Protein AF-A0A257ASU5-F1 (afdb_monomer_lite)

Sequence (254 aa):
MSKIILLKIFEDIRPRFRSRTSRGSYLQEFEVVKRSNPEPITLEKLAEYVESLNQRFPEREFYLTEKVIDGKRFIILTQKSKPEGAIKKLEREIERVKKRREKLLERLNRLETEIERIKAKRKEIAKKLERYARLPRIIRFLLKPFENRLRLKDADLEGDHLRLIYRYNNLSRKAGQLGDKIRELEMELIETKRKGVKGVIPLYFDLEAQEVYIPKSVWQRKRKNATYVIHRTLGALGMATTKYVKTVGRVMRI

Structure (mmCIF, N/CA/C/O backbone):
data_AF-A0A257ASU5-F1
#
_entry.id   AF-A0A257ASU5-F1
#
loop_
_atom_site.group_PDB
_atom_site.id
_atom_site.type_symbol
_atom_site.label_atom_id
_atom_site.label_alt_id
_atom_site.label_comp_id
_atom_site.label_asym_id
_atom_site.label_entity_id
_atom_site.label_seq_id
_atom_site.pdbx_PDB_ins_code
_atom_site.Cartn_x
_atom_site.Cartn_y
_atom_site.Cartn_z
_atom_site.occupancy
_atom_site.B_iso_or_equiv
_atom_site.auth_seq_id
_atom_site.auth_comp_id
_atom_site.auth_asym_id
_atom_site.auth_atom_id
_atom_site.pdbx_PDB_model_num
ATOM 1 N N . MET A 1 1 ? -15.196 23.397 24.114 1.00 56.50 1 MET A N 1
ATOM 2 C CA . MET A 1 1 ? -15.027 22.073 23.466 1.00 56.50 1 MET A CA 1
ATOM 3 C C . MET A 1 1 ? -16.399 21.435 23.322 1.00 56.50 1 MET A C 1
ATOM 5 O O . MET A 1 1 ? -17.164 21.492 24.273 1.0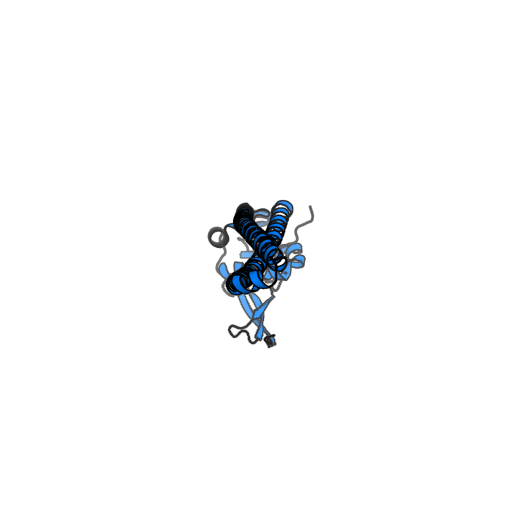0 56.50 1 MET A O 1
ATOM 9 N N . SER A 1 2 ? -16.745 20.877 22.159 1.00 73.38 2 SER A N 1
ATOM 10 C CA . SER A 1 2 ? -18.033 20.191 21.980 1.00 73.38 2 SER A CA 1
ATOM 11 C C . SER A 1 2 ? -18.138 18.993 22.929 1.00 73.38 2 SER A C 1
ATOM 13 O O . SER A 1 2 ? -17.199 18.195 22.988 1.00 73.38 2 SER A O 1
ATOM 15 N N . LYS A 1 3 ? -19.270 18.846 23.626 1.00 88.56 3 LYS A N 1
ATOM 16 C CA . LYS A 1 3 ? -19.552 17.695 24.495 1.00 88.56 3 LYS A CA 1
ATOM 17 C C . LYS A 1 3 ? -19.364 16.387 23.714 1.00 88.56 3 LYS A C 1
ATOM 19 O O . LYS A 1 3 ? -19.942 16.214 22.638 1.00 88.56 3 LYS A O 1
ATOM 24 N N . ILE A 1 4 ? -18.520 15.485 24.220 1.00 92.44 4 ILE A N 1
ATOM 25 C CA . ILE A 1 4 ? -18.304 14.169 23.604 1.00 92.44 4 ILE A CA 1
ATOM 26 C C . ILE A 1 4 ? -19.490 13.289 23.988 1.00 92.44 4 ILE A C 1
ATOM 28 O O . ILE A 1 4 ? -19.649 12.947 25.151 1.00 92.44 4 ILE A O 1
ATOM 32 N N . ILE A 1 5 ? -20.312 12.920 23.008 1.00 96.62 5 ILE A N 1
ATOM 33 C CA . ILE A 1 5 ? -21.410 11.969 23.209 1.00 96.62 5 ILE A CA 1
ATOM 34 C C . ILE A 1 5 ? -20.872 10.568 22.924 1.00 96.62 5 ILE A C 1
ATOM 36 O O . ILE A 1 5 ? -20.429 10.296 21.801 1.00 96.62 5 ILE A O 1
ATOM 40 N N . LEU A 1 6 ? -20.904 9.699 23.929 1.00 97.69 6 LEU A N 1
ATOM 41 C CA . LEU A 1 6 ? -20.530 8.294 23.821 1.00 97.69 6 LEU A CA 1
ATOM 42 C C . LEU A 1 6 ? -21.769 7.444 23.514 1.00 97.69 6 LEU A C 1
ATOM 44 O O . LEU A 1 6 ? -22.837 7.696 24.057 1.00 97.69 6 LEU A O 1
ATOM 48 N N . LEU A 1 7 ? -21.617 6.473 22.616 1.00 98.25 7 LEU A N 1
ATOM 49 C CA . LEU A 1 7 ? -22.620 5.454 22.314 1.00 98.25 7 LEU A CA 1
ATOM 50 C C . LEU A 1 7 ? -22.134 4.123 22.869 1.00 98.25 7 LEU A C 1
ATOM 52 O O . LEU A 1 7 ? -21.022 3.693 22.540 1.00 98.25 7 LEU A O 1
ATOM 56 N N . LYS A 1 8 ? -22.966 3.475 23.672 1.00 98.19 8 LYS A N 1
ATOM 57 C CA . LYS A 1 8 ? -22.717 2.155 24.228 1.00 98.19 8 LYS A CA 1
ATOM 58 C C . LYS A 1 8 ? -22.840 1.094 23.144 1.00 98.19 8 LYS A C 1
ATOM 60 O O . LYS A 1 8 ? -23.833 1.001 22.418 1.00 98.19 8 LYS A O 1
ATOM 65 N N . ILE A 1 9 ? -21.797 0.292 22.999 1.00 97.69 9 ILE A N 1
ATOM 66 C CA . ILE A 1 9 ? -21.755 -0.777 22.007 1.00 97.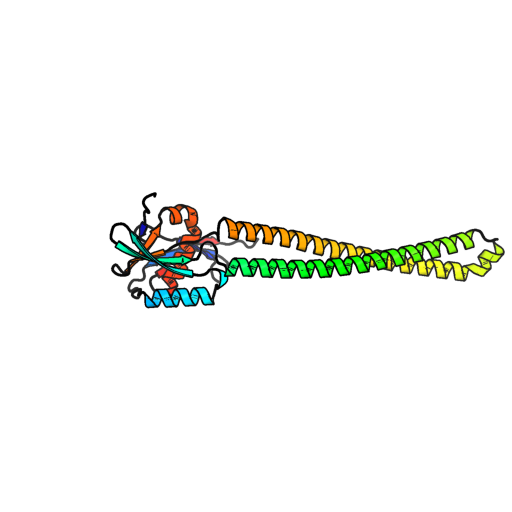69 9 ILE A CA 1
ATOM 67 C C . ILE A 1 9 ? -22.713 -1.891 22.454 1.00 97.69 9 ILE A C 1
ATOM 69 O O . ILE A 1 9 ? -22.751 -2.236 23.629 1.00 97.69 9 ILE A O 1
ATOM 73 N N . PHE A 1 10 ? -23.475 -2.445 21.503 1.00 96.62 10 PHE A N 1
ATOM 74 C CA . PHE A 1 10 ? -24.546 -3.447 21.665 1.00 96.62 10 PHE A CA 1
ATOM 75 C C . PHE A 1 10 ? -25.907 -2.913 22.120 1.00 96.62 10 PHE A C 1
ATOM 77 O O . PHE A 1 10 ? -26.918 -3.491 21.723 1.00 96.62 10 PHE A O 1
ATOM 84 N N . GLU A 1 11 ? -25.949 -1.811 22.870 1.00 97.06 11 GLU A N 1
ATOM 85 C CA . GLU A 1 11 ? -27.208 -1.175 23.290 1.00 97.06 11 GLU A CA 1
ATOM 86 C C . GLU A 1 11 ? -27.617 -0.064 22.321 1.00 97.06 11 GLU A C 1
ATOM 88 O O . GLU A 1 11 ? -28.601 -0.206 21.594 1.00 97.06 11 GLU A O 1
ATOM 93 N N . ASP A 1 12 ? -26.807 0.991 22.220 1.00 97.94 12 ASP A N 1
ATOM 94 C CA . ASP A 1 12 ? -27.109 2.141 21.362 1.00 97.94 12 ASP A CA 1
ATOM 95 C C . ASP A 1 12 ? -26.826 1.854 19.885 1.00 97.94 12 ASP A C 1
ATOM 97 O O . ASP A 1 12 ? -27.396 2.476 18.982 1.00 97.94 12 ASP A O 1
ATOM 101 N N . ILE A 1 13 ? -25.894 0.934 19.613 1.00 97.25 13 ILE A N 1
ATOM 102 C CA . ILE A 1 13 ? -25.489 0.582 18.253 1.00 97.25 13 ILE A CA 1
ATOM 103 C C . ILE A 1 13 ? -25.405 -0.925 18.040 1.00 97.25 13 ILE A C 1
ATOM 105 O O . ILE A 1 13 ? -24.922 -1.677 18.883 1.00 97.25 13 ILE A O 1
ATOM 109 N N . ARG A 1 14 ? -25.799 -1.343 16.832 1.00 96.81 14 ARG A N 1
ATOM 110 C CA . ARG A 1 14 ? -25.707 -2.723 16.335 1.00 96.81 14 ARG A CA 1
ATOM 111 C C . ARG A 1 14 ? -24.711 -2.788 15.177 1.00 96.81 14 ARG A C 1
ATOM 113 O O . ARG A 1 14 ? -25.068 -2.444 14.040 1.00 96.81 14 ARG A O 1
ATOM 120 N N . PRO A 1 15 ? -23.436 -3.132 15.435 1.00 97.31 15 PRO A N 1
ATOM 121 C CA . PRO A 1 15 ? -22.421 -3.172 14.395 1.00 97.31 15 PRO A CA 1
ATOM 122 C C . PRO A 1 15 ? -22.696 -4.326 13.432 1.00 97.31 15 PRO A C 1
ATOM 124 O O . PRO A 1 15 ? -22.755 -5.483 13.838 1.00 97.31 15 PRO A O 1
ATOM 127 N N . ARG A 1 16 ? -22.852 -4.015 12.142 1.00 97.69 16 ARG A N 1
ATOM 128 C CA . ARG A 1 16 ? -23.094 -5.004 11.085 1.00 97.69 16 ARG A CA 1
ATOM 129 C C . ARG A 1 16 ? -22.069 -4.876 9.980 1.00 97.69 16 ARG A C 1
ATOM 131 O O . ARG A 1 16 ? -21.770 -3.768 9.533 1.00 97.69 16 ARG A O 1
ATOM 138 N N . PHE A 1 17 ? -21.553 -6.005 9.518 1.00 96.19 17 PHE A N 1
ATOM 139 C CA . PHE A 1 17 ? -20.619 -6.053 8.403 1.00 96.19 17 PHE A CA 1
ATOM 140 C C . PHE A 1 17 ? -21.002 -7.151 7.420 1.00 96.19 17 PHE A C 1
ATOM 142 O O . PHE A 1 17 ? -21.700 -8.107 7.750 1.00 96.19 17 PHE A O 1
ATOM 149 N N . ARG A 1 18 ? -20.535 -6.998 6.181 1.00 95.31 18 ARG A N 1
ATOM 150 C CA . ARG A 1 18 ? -20.722 -7.992 5.129 1.00 95.31 18 ARG A CA 1
ATOM 151 C C . ARG A 1 18 ? -19.405 -8.700 4.873 1.00 95.31 18 ARG A C 1
ATOM 153 O O . ARG A 1 18 ? -18.374 -8.038 4.755 1.00 95.31 18 ARG A O 1
ATOM 160 N N . SER A 1 19 ? -19.449 -10.019 4.767 1.00 93.56 19 SER A N 1
ATOM 161 C CA . SER A 1 19 ? -18.297 -10.843 4.413 1.00 93.56 19 SER A CA 1
ATOM 162 C C . SER A 1 19 ? -18.683 -11.855 3.345 1.00 93.56 19 SER A C 1
ATOM 164 O O . SER A 1 19 ? -19.843 -12.255 3.237 1.00 93.56 19 SER A O 1
ATOM 166 N N . ARG A 1 20 ? -17.707 -12.262 2.533 1.00 92.94 20 ARG A N 1
ATOM 167 C CA . ARG A 1 20 ? -17.891 -13.381 1.610 1.00 92.94 20 ARG A CA 1
ATOM 168 C C . ARG A 1 20 ? -17.794 -14.692 2.389 1.00 92.94 20 ARG A C 1
ATOM 170 O O . ARG A 1 20 ? -17.018 -14.797 3.335 1.00 92.94 20 ARG A O 1
ATOM 177 N N . THR A 1 21 ? -18.555 -15.694 1.961 1.00 89.62 21 THR A N 1
ATOM 178 C CA . THR A 1 21 ? -18.388 -17.081 2.428 1.00 89.62 21 THR A CA 1
ATOM 179 C C . THR A 1 21 ? -16.978 -17.595 2.136 1.00 89.62 21 THR A C 1
ATOM 181 O O . THR A 1 21 ? -16.343 -17.105 1.202 1.00 89.62 21 THR A O 1
ATOM 184 N N . SER A 1 22 ? -16.534 -18.650 2.825 1.00 85.88 22 SER A N 1
ATOM 185 C CA . SER A 1 22 ? -15.247 -19.322 2.561 1.00 85.88 22 SER A CA 1
ATOM 186 C C . SER A 1 22 ? -15.056 -19.713 1.088 1.00 85.88 22 SER A C 1
ATOM 188 O O . SER A 1 22 ? -13.989 -19.499 0.524 1.00 85.88 22 SER A O 1
ATOM 190 N N . ARG A 1 23 ? -16.116 -20.191 0.419 1.00 87.75 23 ARG A N 1
ATOM 191 C CA . ARG A 1 23 ? -16.119 -20.518 -1.024 1.00 87.75 23 ARG A CA 1
ATOM 192 C C . ARG A 1 23 ? -16.275 -19.303 -1.951 1.00 87.75 23 ARG A C 1
ATOM 194 O O . ARG A 1 23 ? -16.400 -19.453 -3.163 1.00 87.75 23 ARG A O 1
ATOM 201 N N . GLY A 1 24 ? -16.359 -18.092 -1.401 1.00 87.69 24 GLY A N 1
ATOM 202 C CA . GLY A 1 24 ? -16.512 -16.837 -2.143 1.00 87.69 24 GLY A CA 1
ATOM 203 C C . GLY A 1 24 ? -17.826 -16.667 -2.917 1.00 87.69 24 GLY A C 1
ATOM 204 O O . GLY A 1 24 ? -17.989 -15.654 -3.587 1.00 87.69 24 GLY A O 1
ATOM 205 N N . SER A 1 25 ? -18.750 -17.628 -2.838 1.00 90.19 25 SER A N 1
ATOM 206 C CA . SER A 1 25 ? -19.947 -17.684 -3.686 1.00 90.19 25 SER A CA 1
ATOM 207 C C . SER A 1 25 ? -21.068 -16.757 -3.222 1.00 90.19 25 SER A C 1
ATOM 209 O O . SER A 1 25 ? -21.841 -16.288 -4.050 1.00 90.19 25 SER A O 1
ATOM 211 N N . TYR A 1 26 ? -21.155 -16.465 -1.922 1.00 93.31 26 TYR A N 1
ATOM 212 C CA . TYR A 1 26 ? -22.212 -15.627 -1.359 1.00 93.31 26 TYR A CA 1
ATOM 213 C C . TYR A 1 26 ? -21.645 -14.482 -0.535 1.00 93.31 26 TYR A C 1
ATOM 215 O O . TYR A 1 26 ? -20.620 -14.622 0.139 1.00 93.31 26 TYR A O 1
ATOM 223 N N . LEU A 1 27 ? -22.351 -13.356 -0.569 1.00 95.31 27 LEU A N 1
ATOM 224 C CA . LEU A 1 27 ? -22.169 -12.254 0.357 1.00 95.31 27 LEU A CA 1
ATOM 225 C C . LEU A 1 27 ? -23.158 -12.430 1.510 1.00 95.31 27 LEU A C 1
ATOM 227 O O . LEU A 1 27 ? -24.366 -12.483 1.289 1.00 95.31 27 LEU A O 1
ATOM 231 N N . GLN A 1 28 ? -22.648 -12.520 2.732 1.00 96.19 28 GLN A N 1
ATOM 232 C CA . GLN A 1 28 ? -23.438 -12.696 3.947 1.00 96.19 28 GLN A CA 1
ATOM 233 C C . GLN A 1 28 ? -23.295 -11.473 4.848 1.00 96.19 28 GLN A C 1
ATOM 235 O O . GLN A 1 28 ? -22.251 -10.818 4.868 1.00 96.19 28 GLN A O 1
ATOM 240 N N . GLU A 1 29 ? -24.359 -11.156 5.576 1.00 97.44 29 GLU A N 1
ATOM 241 C CA . GLU A 1 29 ? -24.396 -10.093 6.572 1.00 97.44 29 GLU A CA 1
ATOM 242 C C . GLU A 1 29 ? -24.323 -10.695 7.976 1.00 97.44 29 GLU A C 1
ATOM 244 O O . GLU A 1 29 ? -25.054 -11.631 8.307 1.00 97.44 29 GLU A O 1
ATOM 249 N N . PHE A 1 30 ? -23.431 -10.136 8.790 1.00 97.56 30 PHE A N 1
ATOM 250 C CA . PHE A 1 30 ? -23.175 -10.540 10.165 1.00 97.56 30 PHE A CA 1
ATOM 251 C C . PHE A 1 30 ? -23.375 -9.350 11.097 1.00 97.56 30 PHE A C 1
ATOM 253 O O . PHE A 1 30 ? -23.033 -8.215 10.756 1.00 97.56 30 PHE A O 1
ATOM 260 N N . GLU A 1 31 ? -23.891 -9.624 12.288 1.00 98.12 31 GLU A N 1
ATOM 261 C CA . GLU A 1 31 ? -24.012 -8.673 13.386 1.00 98.12 31 GLU A CA 1
ATOM 262 C C . GLU A 1 31 ? -23.023 -9.040 14.490 1.00 98.12 31 GLU A C 1
ATOM 264 O O . GLU A 1 31 ? -22.900 -10.206 14.861 1.00 98.12 31 GLU A O 1
ATOM 269 N N . VAL A 1 32 ? -22.296 -8.050 15.000 1.00 98.00 32 VAL A N 1
ATOM 270 C CA . VAL A 1 32 ? -21.421 -8.224 16.161 1.00 98.00 32 VAL A CA 1
ATOM 271 C C . VAL A 1 32 ? -22.295 -8.124 17.404 1.00 98.00 32 VAL A C 1
ATOM 273 O O . VAL A 1 32 ? -22.914 -7.086 17.636 1.00 98.00 32 VAL A O 1
ATOM 276 N N . VAL A 1 33 ? -22.343 -9.193 18.190 1.00 98.06 33 VAL A N 1
ATOM 277 C CA . VAL A 1 33 ? -23.183 -9.308 19.386 1.00 98.06 33 VAL A CA 1
ATOM 278 C C . VAL A 1 33 ? -22.325 -9.606 20.615 1.00 98.06 33 VAL A C 1
ATOM 280 O O . VAL A 1 33 ? -21.263 -10.227 20.500 1.00 98.06 33 VAL A O 1
ATOM 283 N N . LYS A 1 34 ? -22.781 -9.165 21.792 1.00 97.44 34 LYS A N 1
ATOM 284 C CA . LYS A 1 34 ? -22.150 -9.494 23.077 1.00 97.44 34 LYS A CA 1
ATOM 285 C C . LYS A 1 34 ? -22.250 -11.005 23.318 1.00 97.44 34 LYS A C 1
ATOM 287 O O . LYS A 1 34 ? -23.275 -11.612 23.002 1.00 97.44 34 LYS A O 1
ATOM 292 N N . ARG A 1 35 ? -21.189 -11.626 23.840 1.00 96.94 35 ARG A N 1
ATOM 293 C CA . ARG A 1 35 ? -21.254 -13.024 24.300 1.00 96.94 35 ARG A CA 1
ATOM 294 C C . ARG A 1 35 ? -22.165 -13.128 25.525 1.00 96.94 35 ARG A C 1
ATOM 296 O O . ARG A 1 35 ? -22.287 -12.167 26.276 1.00 96.94 35 ARG A O 1
ATOM 303 N N . SER A 1 36 ? -22.787 -14.290 25.721 1.00 95.50 36 SER A N 1
ATOM 304 C CA . SER A 1 36 ? -23.641 -14.561 26.887 1.00 95.50 36 SER A CA 1
ATOM 305 C C . SER A 1 36 ? -22.855 -14.535 28.199 1.00 95.50 36 SER A C 1
ATOM 307 O O . SER A 1 36 ? -23.328 -13.970 29.174 1.00 95.50 36 SER A O 1
ATOM 309 N N . ASN A 1 37 ? -21.642 -15.091 28.193 1.00 95.25 37 ASN A N 1
ATOM 310 C CA . ASN A 1 37 ? -20.702 -15.053 29.311 1.00 95.25 37 ASN A CA 1
ATOM 311 C C . ASN A 1 37 ? -19.366 -14.457 28.828 1.00 95.25 37 ASN A C 1
ATOM 313 O O . ASN A 1 37 ? -18.472 -15.210 28.430 1.00 95.25 37 ASN A O 1
ATOM 317 N N . PRO A 1 38 ? -19.264 -13.121 28.696 1.00 94.25 38 PRO A N 1
ATOM 318 C CA . PRO A 1 38 ? -18.039 -12.481 28.244 1.00 94.25 38 PRO A CA 1
ATOM 319 C C . PRO A 1 38 ? -16.973 -12.575 29.335 1.00 94.25 38 PRO A C 1
ATOM 321 O O . PRO A 1 38 ? -17.268 -12.432 30.519 1.00 94.25 38 PRO A O 1
ATOM 324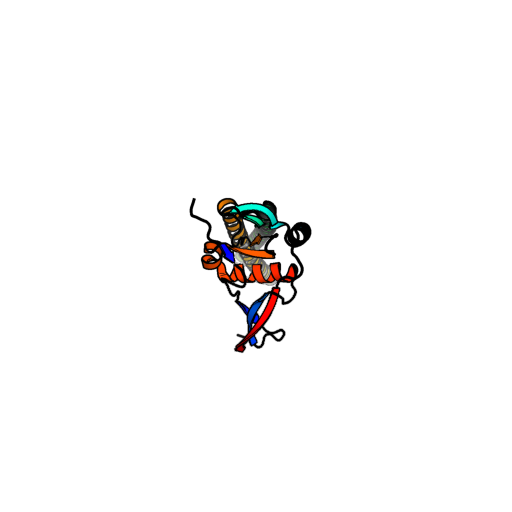 N N . GLU A 1 39 ? -15.722 -12.771 28.932 1.00 90.69 39 GLU A N 1
ATOM 325 C CA . GLU A 1 39 ? -14.618 -12.660 29.880 1.00 90.69 39 GLU A CA 1
ATOM 326 C C . GLU A 1 39 ? -14.518 -11.220 30.410 1.00 90.69 39 GLU A C 1
ATOM 328 O O . GLU A 1 39 ? -14.658 -10.280 29.616 1.00 90.69 39 GLU A O 1
ATOM 333 N N . PRO A 1 40 ? -14.231 -11.024 31.710 1.00 94.56 40 PRO A N 1
ATOM 334 C CA . PRO A 1 40 ? -13.967 -9.698 32.240 1.00 94.56 40 PRO A CA 1
ATOM 335 C C . PRO A 1 40 ? -12.778 -9.055 31.524 1.00 94.56 40 PRO A C 1
ATOM 337 O O . PRO A 1 40 ? -11.728 -9.681 31.324 1.00 94.56 40 PRO A O 1
ATOM 340 N N . ILE A 1 41 ? -12.951 -7.795 31.142 1.00 95.50 41 ILE A N 1
ATOM 341 C CA . ILE A 1 41 ? -11.881 -6.938 30.657 1.00 95.50 41 ILE A CA 1
ATOM 342 C C . ILE A 1 41 ? -11.180 -6.351 31.868 1.00 95.50 41 ILE A C 1
ATOM 344 O O . ILE A 1 41 ? -11.785 -5.629 32.663 1.00 95.50 41 ILE A O 1
ATOM 348 N N . THR A 1 42 ? -9.887 -6.617 31.955 1.00 97.56 42 THR A N 1
ATOM 349 C CA . THR A 1 42 ? -9.004 -5.986 32.929 1.00 97.56 42 THR A CA 1
ATOM 350 C C . THR A 1 42 ? -8.031 -5.049 32.221 1.00 97.56 42 THR A C 1
ATOM 352 O O . THR A 1 42 ? -7.890 -5.075 30.991 1.00 97.56 42 THR A O 1
ATOM 355 N N . LEU A 1 43 ? -7.361 -4.197 32.995 1.00 97.62 43 LEU A N 1
ATOM 356 C CA . LEU A 1 43 ? -6.347 -3.298 32.454 1.00 97.62 43 LEU A CA 1
ATOM 357 C C . LEU A 1 43 ? -5.169 -4.087 31.859 1.00 97.62 43 LEU A C 1
ATOM 359 O O . LEU A 1 43 ? -4.657 -3.711 30.807 1.00 97.62 43 LEU A O 1
ATOM 363 N N . GLU A 1 44 ? -4.802 -5.207 32.482 1.00 97.56 44 GLU A N 1
ATOM 364 C CA . GLU A 1 44 ? -3.728 -6.102 32.043 1.00 97.56 44 GLU A CA 1
ATOM 365 C C . GLU A 1 44 ? -4.052 -6.693 30.671 1.00 97.56 44 GLU A C 1
ATOM 367 O O . GLU A 1 44 ? -3.257 -6.557 29.744 1.00 97.56 44 GLU A O 1
ATOM 372 N N . LYS A 1 45 ? -5.268 -7.227 30.481 1.00 97.38 45 LYS A N 1
ATOM 373 C CA . LYS A 1 45 ? -5.708 -7.739 29.171 1.00 97.38 45 LYS A CA 1
ATOM 374 C C . LYS A 1 45 ? -5.672 -6.669 28.083 1.00 97.38 45 LYS A C 1
ATOM 376 O O . LYS A 1 45 ? -5.314 -6.951 26.939 1.00 97.38 45 LYS A O 1
ATOM 381 N N . LEU A 1 46 ? -6.063 -5.435 28.411 1.00 97.88 46 LEU A N 1
ATOM 382 C CA . LEU A 1 46 ? -5.976 -4.326 27.461 1.00 97.88 46 LEU A CA 1
ATOM 383 C C . LEU A 1 46 ? -4.518 -3.993 27.117 1.00 97.88 46 LEU A C 1
ATOM 385 O O . LEU A 1 46 ? -4.227 -3.724 25.949 1.00 97.88 46 LEU A O 1
ATOM 389 N N . ALA A 1 47 ? -3.616 -4.019 28.099 1.00 97.94 47 ALA A N 1
ATOM 390 C CA . ALA A 1 47 ? -2.194 -3.763 27.898 1.00 97.94 47 ALA A CA 1
ATOM 391 C C . ALA A 1 47 ? -1.541 -4.851 27.028 1.00 97.94 47 ALA A C 1
ATOM 393 O O . ALA A 1 47 ? -0.920 -4.521 26.017 1.00 97.94 47 ALA A O 1
ATOM 394 N N . GLU A 1 48 ? -1.776 -6.128 27.340 1.00 97.75 48 GLU A N 1
ATOM 395 C CA . GLU A 1 48 ? -1.324 -7.279 26.542 1.00 97.75 48 GLU A CA 1
ATOM 396 C C . GLU A 1 48 ? -1.843 -7.203 25.100 1.00 97.75 48 GLU A C 1
ATOM 398 O O . GLU A 1 48 ? -1.113 -7.433 24.129 1.00 97.75 48 GLU A O 1
ATOM 403 N N . TYR A 1 49 ? -3.113 -6.826 24.930 1.00 97.62 49 TYR A N 1
ATOM 404 C CA . TYR A 1 49 ? -3.694 -6.665 23.605 1.00 97.62 49 TYR A CA 1
ATOM 405 C C . TYR A 1 49 ? -3.024 -5.528 22.819 1.00 97.62 49 TYR A C 1
ATOM 407 O O . TYR A 1 49 ? -2.739 -5.691 21.629 1.00 97.62 49 TYR A O 1
ATOM 415 N N . VAL A 1 50 ? -2.728 -4.393 23.461 1.00 97.50 50 VAL A N 1
ATOM 416 C CA . VAL A 1 50 ? -1.986 -3.287 22.835 1.00 97.50 50 VAL A CA 1
ATOM 417 C C . VAL A 1 50 ? -0.563 -3.703 22.461 1.00 97.50 50 VAL A C 1
ATOM 419 O O . VAL A 1 50 ? -0.108 -3.365 21.366 1.00 97.50 50 VAL A O 1
ATOM 422 N N . GLU A 1 51 ? 0.120 -4.475 23.302 1.00 97.50 51 GLU A N 1
ATOM 423 C CA . GLU A 1 51 ? 1.439 -5.020 22.981 1.00 97.50 51 GLU A CA 1
ATOM 424 C C . GLU A 1 51 ? 1.379 -5.924 21.742 1.00 97.50 51 GLU A C 1
ATOM 426 O O . GLU A 1 51 ? 2.109 -5.702 20.773 1.00 97.50 51 GLU A O 1
ATOM 431 N N . SER A 1 52 ? 0.432 -6.867 21.702 1.00 97.19 52 SER A N 1
ATOM 432 C CA . SER A 1 52 ? 0.212 -7.737 20.540 1.00 97.19 52 SER A CA 1
ATOM 433 C C . SER A 1 52 ? -0.098 -6.942 19.264 1.00 97.19 52 SER A C 1
ATOM 435 O O . SER A 1 52 ? 0.388 -7.269 18.174 1.00 97.19 52 SER A O 1
ATOM 437 N N . LEU A 1 53 ? -0.883 -5.863 19.376 1.00 95.00 53 LEU A N 1
ATOM 438 C CA . LEU A 1 53 ? -1.162 -4.966 18.255 1.00 95.00 53 LEU A CA 1
ATOM 439 C C . LEU A 1 53 ? 0.101 -4.259 17.758 1.00 95.00 53 LEU A C 1
ATOM 441 O O . LEU A 1 53 ? 0.296 -4.181 16.546 1.00 95.00 53 LEU A O 1
ATOM 445 N N . ASN A 1 54 ? 0.959 -3.779 18.657 1.00 94.56 54 ASN A N 1
ATOM 446 C CA . ASN A 1 54 ? 2.209 -3.109 18.297 1.00 94.56 54 ASN A CA 1
ATOM 447 C C . ASN A 1 54 ? 3.262 -4.078 17.740 1.00 94.56 54 ASN A C 1
ATOM 449 O O . ASN A 1 54 ? 4.025 -3.693 16.860 1.00 94.56 54 ASN A O 1
ATOM 453 N N . GLN A 1 55 ? 3.265 -5.345 18.157 1.00 93.62 55 GLN A N 1
ATOM 454 C CA . GLN A 1 55 ? 4.094 -6.378 17.527 1.00 93.62 55 GLN A CA 1
ATOM 455 C C . GLN A 1 55 ? 3.643 -6.665 16.084 1.00 93.62 55 GLN A C 1
ATOM 457 O O . GLN A 1 55 ? 4.468 -6.799 15.180 1.00 93.62 55 GLN A O 1
ATOM 462 N N . ARG A 1 56 ? 2.325 -6.736 15.842 1.00 91.88 56 ARG A N 1
ATOM 463 C CA . ARG A 1 56 ? 1.752 -7.027 14.511 1.00 91.88 56 ARG A CA 1
ATOM 464 C C . ARG A 1 56 ? 1.773 -5.829 13.562 1.00 91.88 56 ARG A C 1
ATOM 466 O O . ARG A 1 56 ? 1.919 -6.010 12.355 1.00 91.88 56 ARG A O 1
ATOM 473 N N . PHE A 1 57 ? 1.586 -4.627 14.097 1.00 90.81 57 PHE A N 1
ATOM 474 C CA . PHE A 1 57 ? 1.450 -3.376 13.350 1.00 90.81 57 PHE A CA 1
ATOM 475 C C . PHE A 1 57 ? 2.288 -2.267 14.007 1.00 90.81 57 PHE A C 1
ATOM 477 O O . PHE A 1 57 ? 1.734 -1.266 14.481 1.00 90.81 57 PHE A O 1
ATOM 484 N N . PRO A 1 58 ? 3.624 -2.422 14.045 1.00 87.94 58 PRO A N 1
ATOM 485 C CA . PRO A 1 58 ? 4.514 -1.496 14.748 1.00 87.94 58 PRO A CA 1
ATOM 486 C C . PRO A 1 58 ? 4.422 -0.068 14.210 1.00 87.94 58 PRO A C 1
ATOM 488 O O . PRO A 1 58 ? 4.670 0.893 14.928 1.00 87.94 58 PRO A O 1
ATOM 491 N N . GLU A 1 59 ? 4.019 0.101 12.951 1.00 84.62 59 GLU A N 1
ATOM 492 C CA . GLU A 1 59 ? 3.866 1.410 12.332 1.00 84.62 59 GLU A CA 1
ATOM 493 C C . GLU A 1 59 ? 2.668 2.224 12.835 1.00 84.62 59 GLU A C 1
ATOM 495 O O . GLU A 1 59 ? 2.545 3.384 12.456 1.00 84.62 59 GLU A O 1
ATOM 500 N N . ARG A 1 60 ? 1.753 1.635 13.616 1.00 85.88 60 ARG A N 1
ATOM 501 C CA . ARG A 1 60 ? 0.516 2.305 14.051 1.00 85.88 60 ARG A CA 1
ATOM 502 C C . ARG A 1 60 ? 0.598 2.913 15.445 1.00 85.88 60 ARG A C 1
ATOM 504 O O . ARG A 1 60 ? -0.149 3.852 15.704 1.00 85.88 60 ARG A O 1
ATOM 511 N N . GLU A 1 61 ? 1.495 2.415 16.295 1.00 91.38 61 GLU A N 1
ATOM 512 C CA . GLU A 1 61 ? 1.735 2.914 17.658 1.00 91.38 61 GLU A CA 1
ATOM 513 C C . GLU A 1 61 ? 0.435 3.030 18.475 1.00 91.38 61 GLU A C 1
ATOM 515 O O . GLU A 1 61 ? -0.054 4.122 18.787 1.00 91.38 61 GLU A O 1
ATOM 520 N N . PHE A 1 62 ? -0.157 1.876 18.779 1.00 94.88 62 PHE A N 1
ATOM 521 C CA . PHE A 1 62 ? -1.313 1.756 19.661 1.00 94.88 62 PHE A CA 1
ATOM 522 C C . PHE A 1 62 ? -0.925 2.054 21.107 1.00 94.88 62 PHE A C 1
ATOM 524 O O . PHE A 1 62 ? 0.173 1.711 21.545 1.00 94.88 62 PHE A O 1
ATOM 531 N N . TYR A 1 63 ? -1.837 2.675 21.850 1.00 96.38 63 TYR A N 1
ATOM 532 C CA . TYR A 1 63 ? -1.630 2.989 23.258 1.00 96.38 63 TYR A CA 1
ATOM 533 C C . TYR A 1 63 ? -2.955 3.032 24.023 1.00 96.38 63 TYR A C 1
ATOM 535 O O . TYR A 1 63 ? -4.034 3.178 23.434 1.00 96.38 63 TYR A O 1
ATOM 543 N N . LEU A 1 64 ? -2.845 2.925 25.347 1.00 97.69 64 LEU A N 1
ATOM 544 C CA . LEU A 1 64 ? -3.932 3.179 26.284 1.00 97.69 64 LEU A CA 1
ATOM 545 C C . LEU A 1 64 ? -3.769 4.572 26.887 1.00 97.69 64 LEU A C 1
ATOM 547 O O . LEU A 1 64 ? -2.657 5.024 27.153 1.00 97.69 64 LEU A O 1
ATOM 551 N N . THR A 1 65 ? -4.878 5.261 27.105 1.00 97.44 65 THR A N 1
ATOM 552 C CA . THR A 1 65 ? -4.902 6.519 27.855 1.00 97.44 65 THR A CA 1
ATOM 553 C C . THR A 1 65 ? -6.155 6.574 28.706 1.00 97.44 65 THR A C 1
ATOM 555 O O . THR A 1 65 ? -7.144 5.918 28.398 1.00 97.44 65 THR A O 1
ATOM 558 N N . GLU A 1 66 ? -6.125 7.342 29.781 1.00 97.25 66 GLU A N 1
ATOM 559 C CA . GLU A 1 66 ? -7.254 7.486 30.684 1.00 97.25 66 GLU A CA 1
ATOM 560 C C . GLU A 1 66 ? -7.955 8.821 30.447 1.00 97.25 66 GLU A C 1
ATOM 562 O O . GLU A 1 66 ? -7.314 9.844 30.192 1.00 97.25 66 GLU A O 1
ATOM 567 N N . LYS A 1 67 ? -9.286 8.823 30.527 1.00 96.69 67 LYS A N 1
ATOM 568 C CA . LYS A 1 67 ? -10.060 10.059 30.479 1.00 96.69 67 LYS A CA 1
ATOM 569 C C . LYS A 1 67 ? -11.294 9.973 31.354 1.00 96.69 67 LYS A C 1
ATOM 571 O O . LYS A 1 67 ? -12.044 9.005 31.275 1.00 96.69 67 LYS A O 1
ATOM 576 N N . VAL A 1 68 ? -11.544 11.040 32.103 1.00 96.25 68 VAL A N 1
ATOM 577 C CA . VAL A 1 68 ? -12.794 11.225 32.841 1.00 96.25 68 VAL A CA 1
ATOM 578 C C . VAL A 1 68 ? -13.785 11.982 31.954 1.00 96.25 68 VAL A C 1
ATOM 580 O O . VAL A 1 68 ? -13.455 13.033 31.397 1.00 96.25 68 VAL A O 1
ATOM 583 N N . ILE A 1 69 ? -14.983 11.429 31.770 1.00 95.06 69 ILE A N 1
ATOM 584 C CA . ILE A 1 69 ? -16.081 12.039 31.009 1.00 95.06 69 ILE A CA 1
ATOM 585 C C . ILE A 1 69 ? -17.340 11.942 31.861 1.00 95.06 69 ILE A C 1
ATOM 587 O O . ILE A 1 69 ? -17.708 10.849 32.277 1.00 95.06 69 ILE A O 1
ATOM 591 N N . ASP A 1 70 ? -17.984 13.083 32.116 1.00 92.69 70 ASP A N 1
ATOM 592 C CA . ASP A 1 70 ? -19.208 13.171 32.923 1.00 92.69 70 ASP A CA 1
ATOM 593 C C . ASP A 1 70 ? -19.077 12.438 34.283 1.00 92.69 70 ASP A C 1
ATOM 595 O O . ASP A 1 70 ? -19.982 11.735 34.721 1.00 92.69 70 ASP A O 1
ATOM 599 N N . GLY A 1 71 ? -17.910 12.562 34.933 1.00 94.19 71 GLY A N 1
ATOM 600 C CA . GLY A 1 71 ? -17.611 11.949 36.237 1.00 94.19 71 GLY A CA 1
ATOM 601 C C . GLY A 1 71 ? -17.221 10.466 36.201 1.00 94.19 71 GLY A C 1
ATOM 602 O O . GLY A 1 71 ? -16.795 9.941 37.223 1.00 94.19 71 GLY A O 1
ATOM 603 N N . LYS A 1 72 ? -17.302 9.797 35.044 1.00 96.25 72 LYS A N 1
ATOM 604 C CA . LYS A 1 72 ? -16.895 8.393 34.880 1.00 96.25 72 LYS A CA 1
ATOM 605 C C . LYS A 1 72 ? -15.502 8.268 34.276 1.00 96.25 72 LYS A C 1
ATOM 607 O O . LYS A 1 72 ? -15.152 9.008 33.351 1.00 96.25 72 LYS A O 1
ATOM 612 N N . ARG A 1 73 ? -14.715 7.314 34.776 1.00 97.31 73 ARG A N 1
ATOM 613 C CA . ARG A 1 73 ? -13.360 7.005 34.301 1.00 97.31 73 ARG A CA 1
ATOM 614 C C . ARG A 1 73 ? -13.415 6.002 33.149 1.00 97.31 73 ARG A C 1
ATOM 616 O O . ARG A 1 73 ? -13.993 4.933 33.282 1.00 97.31 73 ARG A O 1
ATOM 623 N N . PHE A 1 74 ? -12.755 6.324 32.039 1.00 98.19 74 PHE A N 1
ATOM 624 C CA . PHE A 1 74 ? -12.631 5.432 30.887 1.00 98.19 74 PHE A CA 1
ATOM 625 C C . PHE A 1 74 ? -11.170 5.162 30.546 1.00 98.19 74 PHE A C 1
ATOM 627 O O . PHE A 1 74 ? -10.362 6.091 30.462 1.00 98.19 74 PHE A O 1
ATOM 634 N N . ILE A 1 75 ? -10.860 3.902 30.245 1.00 98.25 75 ILE A N 1
ATOM 635 C CA . ILE A 1 75 ? -9.616 3.515 29.577 1.00 98.25 75 ILE A CA 1
ATOM 636 C C . ILE A 1 75 ? -9.862 3.526 28.071 1.00 98.25 75 ILE A C 1
ATOM 638 O O . ILE A 1 75 ? -10.758 2.860 27.563 1.00 98.25 75 ILE A O 1
ATOM 642 N N . ILE A 1 76 ? -9.088 4.309 27.334 1.00 98.00 76 ILE A N 1
ATOM 643 C CA . ILE A 1 76 ? -9.251 4.506 25.898 1.00 98.00 76 ILE A CA 1
ATOM 644 C C . ILE A 1 76 ? -8.167 3.733 25.165 1.00 98.00 76 ILE A C 1
ATOM 646 O O . ILE A 1 76 ? -6.988 4.063 25.279 1.00 98.00 76 ILE A O 1
ATOM 650 N N . LEU A 1 77 ? -8.576 2.774 24.337 1.00 97.56 77 LEU A N 1
ATOM 651 C CA . LEU A 1 77 ? -7.704 2.152 23.346 1.00 97.56 77 LEU A CA 1
ATOM 652 C C . LEU A 1 77 ? -7.755 2.965 22.056 1.00 97.56 77 LEU A C 1
ATOM 654 O O . LEU A 1 77 ? -8.813 3.123 21.438 1.00 97.56 77 LEU A O 1
ATOM 658 N N . THR A 1 78 ? -6.604 3.478 21.634 1.00 95.38 78 THR A N 1
ATOM 659 C CA . THR A 1 78 ? -6.465 4.271 20.409 1.00 95.38 78 THR A CA 1
ATOM 660 C C . THR A 1 78 ? -5.069 4.081 19.801 1.00 95.38 78 THR A C 1
ATOM 662 O O . THR A 1 78 ? -4.287 3.248 20.251 1.00 95.38 78 THR A O 1
ATOM 665 N N . GLN A 1 79 ? -4.762 4.816 18.736 1.00 92.25 79 GLN A N 1
ATOM 666 C CA . GLN A 1 79 ? -3.451 4.829 18.082 1.00 92.25 79 GLN A CA 1
ATOM 667 C C . GLN A 1 79 ? -2.968 6.267 17.889 1.00 92.25 79 GLN A C 1
ATOM 669 O O . GLN A 1 79 ? -3.795 7.190 17.824 1.00 92.25 79 GLN A O 1
ATOM 674 N N . LYS A 1 80 ? -1.649 6.476 17.772 1.00 88.19 80 LYS A N 1
ATOM 675 C CA . LYS A 1 80 ? -1.115 7.819 17.517 1.00 88.19 80 LYS A CA 1
ATOM 676 C C . LYS A 1 80 ? -1.647 8.354 16.193 1.00 88.19 80 LYS A C 1
ATOM 678 O O . LYS A 1 80 ? -1.718 7.654 15.183 1.00 88.19 80 LYS A O 1
ATOM 683 N N . SER A 1 81 ? -2.019 9.632 16.191 1.00 80.69 81 SER A N 1
ATOM 684 C CA . SER A 1 81 ? -2.431 10.309 14.963 1.00 80.69 81 SER A CA 1
ATOM 685 C C . SER A 1 81 ? -1.259 10.403 13.991 1.00 80.69 81 SER A C 1
ATOM 687 O O . SER A 1 81 ? -1.456 10.198 12.806 1.00 80.69 81 SER A O 1
ATOM 689 N N . LYS A 1 82 ? -0.038 10.639 14.470 1.00 84.50 82 LYS A N 1
ATOM 690 C CA . LYS A 1 82 ? 1.178 10.722 13.651 1.00 84.50 82 LYS A CA 1
ATOM 691 C C . LYS A 1 82 ? 2.207 9.710 14.159 1.00 84.50 82 LYS A C 1
ATOM 693 O O . LYS A 1 82 ? 3.092 10.100 14.912 1.00 84.50 82 LYS A O 1
ATOM 698 N N . PRO A 1 83 ? 2.065 8.420 13.821 1.00 82.00 83 PRO A N 1
ATOM 699 C CA . PRO A 1 83 ? 3.019 7.422 14.260 1.00 82.00 83 PRO A CA 1
ATOM 700 C C . PRO A 1 83 ? 4.328 7.583 13.483 1.00 82.00 83 PRO A C 1
ATOM 702 O O . PRO A 1 83 ? 4.350 7.643 12.247 1.00 82.00 83 PRO A O 1
ATOM 705 N N . GLU A 1 84 ? 5.425 7.659 14.223 1.00 87.12 84 GLU A N 1
ATOM 706 C CA . GLU A 1 84 ? 6.783 7.785 13.698 1.00 87.12 84 GLU A CA 1
ATOM 707 C C . GLU A 1 84 ? 7.165 6.548 12.883 1.00 87.12 84 GLU A C 1
ATOM 709 O O . GLU A 1 84 ? 7.804 6.661 11.834 1.00 87.12 84 GLU A O 1
ATOM 714 N N . GLY A 1 85 ? 6.701 5.368 13.302 1.00 85.56 85 GLY A N 1
ATOM 715 C CA . GLY A 1 85 ? 6.906 4.110 12.593 1.00 85.56 85 GLY A CA 1
ATOM 716 C C . GLY A 1 85 ? 6.365 4.129 11.159 1.00 85.56 85 GLY A C 1
ATOM 717 O O . GLY A 1 85 ? 7.063 3.696 10.237 1.00 85.56 85 GLY A O 1
ATOM 718 N N . ALA A 1 86 ? 5.162 4.676 10.933 1.00 85.75 86 ALA A N 1
ATOM 719 C CA . ALA A 1 86 ? 4.597 4.803 9.584 1.00 85.75 86 ALA A CA 1
ATOM 720 C C . ALA A 1 86 ? 5.378 5.800 8.728 1.00 85.75 86 ALA A C 1
ATOM 722 O O . ALA A 1 86 ? 5.679 5.514 7.570 1.00 85.75 86 ALA A O 1
ATOM 723 N N . ILE A 1 87 ? 5.754 6.940 9.313 1.00 89.62 87 ILE A N 1
ATOM 724 C CA . ILE A 1 87 ? 6.556 7.972 8.646 1.00 89.62 87 ILE A CA 1
ATOM 725 C C . ILE A 1 87 ? 7.899 7.385 8.198 1.00 89.62 87 ILE A C 1
ATOM 727 O O . ILE A 1 87 ? 8.238 7.442 7.017 1.00 89.62 87 ILE A O 1
ATOM 731 N N . LYS A 1 88 ? 8.613 6.718 9.108 1.00 92.69 88 LYS A N 1
ATOM 732 C CA . LYS A 1 88 ? 9.905 6.078 8.834 1.00 92.69 88 LYS A CA 1
ATOM 733 C C . LYS A 1 88 ? 9.791 4.967 7.791 1.00 92.69 88 LYS A C 1
ATOM 735 O O . LYS A 1 88 ? 10.703 4.763 6.990 1.00 92.69 88 LYS A O 1
ATOM 740 N N . LYS A 1 89 ? 8.683 4.218 7.789 1.00 91.00 89 LYS A N 1
ATOM 741 C CA . LYS A 1 89 ? 8.406 3.183 6.783 1.00 91.00 89 LYS A CA 1
ATOM 742 C C . LYS A 1 89 ? 8.218 3.791 5.392 1.00 91.00 89 LYS A C 1
ATOM 744 O O . LYS A 1 89 ? 8.841 3.298 4.454 1.00 91.00 89 LYS A O 1
ATOM 749 N N . LEU A 1 90 ? 7.426 4.859 5.275 1.00 92.56 90 LEU A N 1
ATOM 750 C CA . LEU A 1 90 ? 7.227 5.587 4.018 1.00 92.56 90 LEU A CA 1
ATOM 751 C C . LEU A 1 90 ? 8.540 6.191 3.509 1.00 92.56 90 LEU A C 1
ATOM 753 O O . LEU A 1 90 ? 8.890 5.990 2.350 1.00 92.56 90 LEU A O 1
ATOM 757 N N . GLU A 1 91 ? 9.321 6.839 4.376 1.00 94.19 91 GLU A N 1
ATOM 758 C CA . GLU A 1 91 ? 10.637 7.396 4.025 1.00 94.19 91 GLU A CA 1
ATOM 759 C C . GLU A 1 91 ? 11.589 6.315 3.491 1.00 94.19 91 GLU A C 1
ATOM 761 O O . GLU A 1 91 ? 12.213 6.483 2.442 1.00 94.19 91 GLU A O 1
ATOM 766 N N . ARG A 1 92 ? 11.641 5.150 4.150 1.00 96.19 92 ARG A N 1
ATOM 767 C CA . ARG A 1 92 ? 12.423 3.996 3.675 1.00 96.19 92 ARG A CA 1
ATOM 768 C C . ARG A 1 92 ? 11.926 3.456 2.336 1.00 96.19 92 ARG A C 1
ATOM 770 O O . ARG A 1 92 ? 12.742 3.001 1.533 1.00 96.19 92 ARG A O 1
ATOM 777 N N . GLU A 1 93 ? 10.617 3.435 2.098 1.00 96.06 93 GLU A N 1
ATOM 778 C CA . GLU A 1 93 ? 10.073 2.983 0.817 1.00 96.06 93 GLU A CA 1
ATOM 779 C C . GLU A 1 93 ? 10.419 3.960 -0.308 1.00 96.06 93 GLU A C 1
ATOM 781 O O . GLU A 1 93 ? 10.931 3.521 -1.339 1.00 96.06 93 GLU A O 1
ATOM 786 N N . ILE A 1 94 ? 10.237 5.263 -0.083 1.00 96.94 94 ILE A N 1
ATOM 787 C CA . ILE A 1 94 ? 10.628 6.324 -1.020 1.00 96.94 94 ILE A CA 1
ATOM 788 C C . ILE A 1 94 ? 12.101 6.170 -1.395 1.00 96.94 94 ILE A C 1
ATOM 790 O O . ILE A 1 94 ? 12.429 6.108 -2.579 1.00 96.94 94 ILE A O 1
ATOM 794 N N . GLU A 1 95 ? 12.977 6.014 -0.403 1.00 97.81 95 GLU A N 1
ATOM 795 C CA . GLU A 1 95 ? 14.415 5.866 -0.626 1.00 97.81 95 GLU A CA 1
ATOM 796 C C . GLU A 1 95 ? 14.749 4.619 -1.462 1.00 97.81 95 GLU A C 1
ATOM 798 O O . GLU A 1 95 ? 15.524 4.669 -2.419 1.00 97.81 95 GLU A O 1
ATOM 803 N N . ARG A 1 96 ? 14.105 3.481 -1.175 1.00 97.94 96 ARG A N 1
ATOM 804 C CA . ARG A 1 96 ? 14.272 2.256 -1.976 1.00 97.94 96 ARG A CA 1
ATOM 805 C C . ARG A 1 96 ? 13.824 2.449 -3.423 1.00 97.94 96 ARG A C 1
ATOM 807 O O . ARG A 1 96 ? 14.470 1.923 -4.332 1.00 97.94 96 ARG A O 1
ATOM 814 N N . VAL A 1 97 ? 12.716 3.154 -3.649 1.00 97.88 97 VAL A N 1
ATOM 815 C CA . VAL A 1 97 ? 12.197 3.414 -4.998 1.00 97.88 97 VAL A CA 1
ATOM 816 C C . VAL A 1 97 ? 13.102 4.403 -5.742 1.00 97.88 97 VAL A C 1
ATOM 818 O O . VAL A 1 97 ? 13.415 4.150 -6.907 1.00 97.88 97 VAL A O 1
ATOM 821 N N . LYS A 1 98 ? 13.615 5.444 -5.068 1.00 98.00 98 LYS A N 1
ATOM 822 C CA . LYS A 1 98 ? 14.610 6.385 -5.613 1.00 98.00 98 LYS A CA 1
ATOM 823 C C . LYS A 1 98 ? 15.866 5.658 -6.092 1.00 98.00 98 LYS A C 1
ATOM 825 O O . LYS A 1 98 ? 16.190 5.756 -7.274 1.00 98.00 98 LYS A O 1
ATOM 830 N N . LYS A 1 99 ? 16.470 4.806 -5.255 1.00 98.12 99 LYS A N 1
ATOM 831 C CA . LYS A 1 99 ? 17.638 3.985 -5.643 1.00 98.12 99 LYS A CA 1
ATOM 832 C C . LYS A 1 99 ? 17.360 3.061 -6.830 1.00 98.12 99 LYS A C 1
ATOM 834 O O . LYS A 1 99 ? 18.224 2.832 -7.673 1.00 98.12 99 LYS A O 1
ATOM 839 N N . ARG A 1 100 ? 16.157 2.481 -6.916 1.00 97.56 100 ARG A N 1
ATOM 840 C CA . ARG A 1 100 ? 15.766 1.651 -8.072 1.00 97.56 100 ARG A CA 1
ATOM 841 C C . ARG A 1 100 ? 15.653 2.482 -9.348 1.00 97.56 100 ARG A C 1
ATOM 843 O O . ARG A 1 100 ? 16.096 2.019 -10.396 1.00 97.56 100 ARG A O 1
ATOM 850 N N . ARG A 1 101 ? 15.069 3.679 -9.261 1.00 97.69 101 ARG A N 1
ATOM 851 C CA . ARG A 1 101 ? 14.945 4.609 -10.388 1.00 97.69 101 ARG A CA 1
ATOM 852 C C . ARG A 1 101 ? 16.316 5.076 -10.867 1.00 97.69 101 ARG A C 1
ATOM 854 O O . ARG A 1 101 ? 16.565 5.030 -12.062 1.00 97.69 101 ARG A O 1
ATOM 861 N N . GLU A 1 102 ? 17.209 5.434 -9.954 1.00 97.69 102 GLU A N 1
ATOM 862 C CA . GLU A 1 102 ? 18.585 5.840 -10.260 1.00 97.69 102 GLU A CA 1
ATOM 863 C C . GLU A 1 102 ? 19.339 4.762 -11.051 1.00 97.69 102 GLU A C 1
ATOM 865 O O . GLU A 1 102 ? 19.809 5.021 -12.155 1.00 97.69 102 GLU A O 1
ATOM 870 N N . LYS A 1 103 ? 19.305 3.505 -10.589 1.00 97.88 103 LYS A N 1
ATOM 871 C CA . LYS A 1 103 ? 19.888 2.368 -11.327 1.00 97.88 103 LYS A CA 1
ATOM 872 C C . LYS A 1 103 ? 19.298 2.178 -12.727 1.00 97.88 103 LYS A C 1
ATOM 874 O O . LYS A 1 103 ? 19.974 1.662 -13.617 1.00 97.88 103 LYS A O 1
ATOM 879 N N . LEU A 1 104 ? 18.022 2.515 -12.936 1.00 97.31 104 LEU A N 1
ATOM 880 C CA . LEU A 1 104 ? 17.418 2.476 -14.270 1.00 97.31 104 LEU A CA 1
ATOM 881 C C . LEU A 1 104 ? 17.910 3.627 -15.147 1.00 97.31 104 LEU A C 1
ATOM 883 O O . LEU A 1 104 ? 18.179 3.390 -16.321 1.00 97.31 104 LEU A O 1
ATOM 887 N N . LEU A 1 105 ? 18.061 4.828 -14.588 1.00 96.94 105 LEU A N 1
ATOM 888 C CA . LEU A 1 105 ? 18.598 5.988 -15.301 1.00 96.94 105 LEU A CA 1
ATOM 889 C C . LEU A 1 105 ? 20.055 5.759 -15.723 1.00 96.94 105 LEU A C 1
ATOM 891 O O . LEU A 1 105 ? 20.393 5.981 -16.879 1.00 96.94 105 LEU A O 1
ATOM 895 N N . GLU A 1 106 ? 20.890 5.188 -14.854 1.00 97.69 106 GLU A N 1
ATOM 896 C CA . GLU A 1 106 ? 22.259 4.794 -15.218 1.00 97.69 106 GLU A CA 1
ATOM 897 C C . GLU A 1 106 ? 22.289 3.813 -16.399 1.00 97.69 106 GLU A C 1
ATOM 899 O O . GLU A 1 106 ? 23.108 3.934 -17.311 1.00 97.69 106 GLU A O 1
ATOM 904 N N . ARG A 1 107 ? 21.381 2.827 -16.407 1.00 97.31 107 ARG A N 1
ATOM 905 C CA . ARG A 1 107 ? 21.252 1.870 -17.517 1.00 97.31 107 ARG A CA 1
ATOM 906 C C . ARG A 1 107 ? 20.778 2.547 -18.800 1.00 97.31 107 ARG A C 1
ATOM 908 O O . ARG A 1 107 ? 21.246 2.168 -19.869 1.00 97.31 107 ARG A O 1
ATOM 915 N N . LEU A 1 108 ? 19.870 3.516 -18.701 1.00 97.75 108 LEU A N 1
ATOM 916 C CA . LEU A 1 108 ? 19.404 4.299 -19.844 1.00 97.75 108 LEU A CA 1
ATOM 917 C C . LEU A 1 108 ? 20.544 5.107 -20.465 1.00 97.75 108 LEU A C 1
ATOM 919 O O . LEU A 1 108 ? 20.734 5.009 -21.671 1.00 97.75 108 LEU A O 1
ATOM 923 N N . ASN A 1 109 ? 21.364 5.778 -19.652 1.00 97.50 109 ASN A N 1
ATOM 924 C CA . ASN A 1 109 ? 22.519 6.545 -20.136 1.00 97.50 109 ASN A CA 1
ATOM 925 C C . ASN A 1 109 ? 23.534 5.653 -20.877 1.00 97.50 109 ASN A C 1
ATOM 927 O O . ASN A 1 109 ? 24.095 6.037 -21.906 1.00 97.50 109 ASN A O 1
ATOM 931 N N . ARG A 1 110 ? 23.759 4.424 -20.386 1.00 97.62 110 ARG A N 1
ATOM 932 C CA . ARG A 1 110 ? 24.619 3.444 -21.076 1.00 97.62 110 ARG A CA 1
ATOM 933 C C . ARG A 1 110 ? 24.041 3.039 -22.432 1.00 97.62 110 ARG A C 1
ATOM 935 O O . ARG A 1 110 ? 24.770 3.050 -23.419 1.00 97.62 110 ARG A O 1
ATOM 942 N N . LEU A 1 111 ? 22.743 2.730 -22.488 1.00 97.00 111 LEU A N 1
ATOM 943 C CA . LEU A 1 111 ? 22.065 2.383 -23.742 1.00 97.00 111 LEU A CA 1
ATOM 944 C C . LEU A 1 111 ? 22.073 3.539 -24.739 1.00 97.00 111 LEU A C 1
ATOM 946 O O . LEU A 1 111 ? 22.272 3.310 -25.924 1.00 97.00 111 LEU A O 1
ATOM 950 N N . GLU A 1 112 ? 21.894 4.770 -24.272 1.00 97.31 112 GLU A N 1
ATOM 951 C CA . GLU A 1 112 ? 21.977 5.965 -25.109 1.00 97.31 112 GLU A CA 1
ATOM 952 C C . GLU A 1 112 ? 23.367 6.099 -25.741 1.00 97.31 112 GLU A C 1
ATOM 954 O O . GLU A 1 112 ? 23.491 6.249 -26.955 1.00 97.31 112 GLU A O 1
ATOM 959 N N . THR A 1 113 ? 24.422 5.900 -24.949 1.00 98.06 113 THR A N 1
ATOM 960 C CA . THR A 1 113 ? 25.802 5.894 -25.457 1.00 98.06 113 THR A CA 1
ATOM 961 C C . THR A 1 113 ? 26.033 4.779 -26.488 1.00 98.06 113 THR A C 1
ATOM 963 O O . THR A 1 113 ? 26.713 4.988 -27.493 1.00 98.06 113 THR A O 1
ATOM 966 N N . GLU A 1 114 ? 25.485 3.582 -26.265 1.00 97.88 114 GLU A N 1
ATOM 967 C CA . GLU A 1 114 ? 25.563 2.466 -27.220 1.00 97.88 114 GLU A CA 1
ATOM 968 C C . GLU A 1 114 ? 24.820 2.770 -28.526 1.00 97.88 114 GLU A C 1
ATOM 970 O O . GLU A 1 114 ? 25.360 2.531 -29.608 1.00 97.88 114 GLU A O 1
ATOM 975 N N . ILE A 1 115 ? 23.622 3.351 -28.436 1.00 97.38 115 ILE A N 1
ATOM 976 C CA . ILE A 1 115 ? 22.823 3.787 -29.586 1.00 97.38 115 ILE A CA 1
ATOM 977 C C . ILE A 1 115 ? 23.610 4.802 -30.420 1.00 97.38 115 ILE A C 1
ATOM 979 O O . ILE A 1 115 ? 23.732 4.626 -31.633 1.00 97.38 115 ILE A O 1
ATOM 983 N N . GLU A 1 116 ? 24.209 5.813 -29.789 1.00 97.75 116 GLU A N 1
ATOM 984 C CA . GLU A 1 116 ? 25.008 6.822 -30.495 1.00 97.75 116 GLU A CA 1
ATOM 985 C C . GLU A 1 116 ? 26.257 6.224 -31.156 1.00 97.75 116 GLU A C 1
ATOM 987 O O . GLU A 1 116 ? 26.579 6.551 -32.302 1.00 97.75 116 GLU A O 1
ATOM 992 N N . ARG A 1 117 ? 26.919 5.256 -30.507 1.00 98.06 117 ARG A N 1
ATOM 993 C CA . ARG A 1 117 ? 28.032 4.510 -31.123 1.00 98.06 117 ARG A CA 1
ATOM 994 C C . ARG A 1 117 ? 27.587 3.729 -32.359 1.00 98.06 117 ARG A C 1
ATOM 996 O O . ARG A 1 117 ? 28.317 3.705 -33.351 1.00 98.06 117 ARG A O 1
ATOM 1003 N N . ILE A 1 118 ? 26.419 3.085 -32.321 1.00 97.50 118 ILE A N 1
ATOM 1004 C CA . ILE A 1 118 ? 25.880 2.367 -33.484 1.00 97.50 118 ILE A CA 1
ATOM 1005 C C . ILE A 1 118 ? 25.539 3.348 -34.608 1.00 97.50 118 ILE A C 1
ATOM 1007 O O . ILE A 1 118 ? 25.958 3.125 -35.745 1.00 97.50 118 ILE A O 1
ATOM 1011 N N . LYS A 1 119 ? 24.868 4.466 -34.304 1.00 97.38 119 LYS A N 1
ATOM 1012 C CA . LYS A 1 119 ? 24.567 5.517 -35.290 1.00 97.38 119 LYS A CA 1
ATOM 1013 C C . LYS A 1 119 ? 25.832 6.055 -35.959 1.00 97.38 119 LYS A C 1
ATOM 1015 O O . LYS A 1 119 ? 25.866 6.186 -37.182 1.00 97.38 119 LYS A O 1
ATOM 1020 N N . ALA A 1 120 ? 26.890 6.312 -35.186 1.00 98.00 120 ALA A N 1
ATOM 1021 C CA . ALA A 1 120 ? 28.175 6.760 -35.718 1.00 98.00 120 ALA A CA 1
ATOM 1022 C C . ALA A 1 120 ? 28.791 5.727 -36.679 1.00 98.00 120 ALA A C 1
ATOM 1024 O O . ALA A 1 120 ? 29.159 6.079 -37.801 1.00 98.00 120 ALA A O 1
ATOM 1025 N N . LYS A 1 121 ? 28.819 4.442 -36.295 1.00 97.81 121 LYS A N 1
ATOM 1026 C CA . LYS A 1 121 ? 29.314 3.350 -37.155 1.00 97.81 121 LYS A CA 1
ATOM 1027 C C . LYS A 1 121 ? 28.512 3.216 -38.450 1.00 97.81 121 LYS A C 1
ATOM 1029 O O . LYS A 1 121 ? 29.108 3.078 -39.517 1.00 97.81 121 LYS A O 1
ATOM 1034 N N . ARG A 1 122 ? 27.179 3.293 -38.381 1.00 97.31 122 ARG A N 1
ATOM 1035 C CA . ARG A 1 122 ? 26.314 3.280 -39.573 1.00 97.31 122 ARG A CA 1
ATOM 1036 C C . ARG A 1 122 ? 26.618 4.461 -40.492 1.00 97.31 122 ARG A C 1
ATOM 1038 O O . ARG A 1 122 ? 26.808 4.278 -41.690 1.00 97.31 122 ARG A O 1
ATOM 1045 N N . LYS A 1 123 ? 26.785 5.666 -39.932 1.00 97.62 123 LYS A N 1
ATOM 1046 C CA . LYS A 1 123 ? 27.168 6.870 -40.689 1.00 97.62 123 LYS A CA 1
ATOM 1047 C C . LYS A 1 123 ? 28.518 6.709 -41.397 1.00 97.62 123 LYS A C 1
ATOM 1049 O O . LYS A 1 123 ? 28.673 7.162 -42.529 1.00 97.62 123 LYS A O 1
ATOM 1054 N N . GLU A 1 124 ? 29.496 6.060 -40.768 1.00 97.69 124 GLU A N 1
ATOM 1055 C CA . GLU A 1 124 ? 30.778 5.741 -41.408 1.00 97.69 124 GLU A CA 1
ATOM 1056 C C . GLU A 1 124 ? 30.636 4.731 -42.551 1.00 97.69 124 GLU A C 1
ATOM 1058 O O . GLU A 1 124 ? 31.236 4.921 -43.612 1.00 97.69 124 GLU A O 1
ATOM 1063 N N . ILE A 1 125 ? 29.844 3.671 -42.360 1.00 96.69 125 ILE A N 1
ATOM 1064 C CA . ILE A 1 125 ? 29.582 2.675 -43.407 1.00 96.69 125 ILE A CA 1
ATOM 1065 C C . ILE A 1 125 ? 28.857 3.322 -44.587 1.00 96.69 125 ILE A C 1
ATOM 1067 O O . ILE A 1 125 ? 29.283 3.133 -45.725 1.00 96.69 125 ILE A O 1
ATOM 1071 N N . ALA A 1 126 ? 27.846 4.152 -44.326 1.00 95.62 126 ALA A N 1
ATOM 1072 C CA . ALA A 1 126 ? 27.129 4.906 -45.349 1.00 95.62 126 ALA A CA 1
ATOM 1073 C C . ALA A 1 126 ? 28.080 5.789 -46.175 1.00 95.62 126 ALA A C 1
ATOM 1075 O O . ALA A 1 126 ? 28.067 5.722 -47.402 1.00 95.62 126 ALA A O 1
ATOM 1076 N N . LYS A 1 127 ? 28.993 6.526 -45.522 1.00 97.44 127 LYS A N 1
ATOM 1077 C CA . LYS A 1 127 ? 30.036 7.307 -46.215 1.00 97.44 127 LYS A CA 1
ATOM 1078 C C . LYS A 1 127 ? 30.953 6.433 -47.078 1.00 97.44 127 LYS A C 1
ATOM 1080 O O . LYS A 1 127 ? 31.349 6.849 -48.165 1.00 97.44 127 LYS A O 1
ATOM 1085 N N . LYS A 1 128 ? 31.332 5.235 -46.612 1.00 96.00 128 LYS A N 1
ATOM 1086 C CA . LYS A 1 128 ? 32.149 4.294 -47.403 1.00 96.00 128 LYS A CA 1
ATOM 1087 C C . LYS A 1 128 ? 31.383 3.783 -48.623 1.00 96.00 128 LYS A C 1
ATOM 1089 O O . LYS A 1 128 ? 31.933 3.796 -49.719 1.00 96.00 128 LYS A O 1
ATOM 1094 N N . LEU A 1 129 ? 30.124 3.383 -48.448 1.00 94.31 129 LEU A N 1
ATOM 1095 C CA . LEU A 1 129 ? 29.243 2.949 -49.537 1.00 94.31 129 LEU A CA 1
ATOM 1096 C C . LEU A 1 129 ? 29.049 4.054 -50.582 1.00 94.31 129 LEU A C 1
ATOM 1098 O O . LEU A 1 129 ? 29.145 3.788 -51.777 1.00 94.31 129 LEU A O 1
ATOM 1102 N N . GLU A 1 130 ? 28.873 5.301 -50.145 1.00 95.00 130 GLU A N 1
ATOM 1103 C CA . GLU A 1 130 ? 28.777 6.461 -51.033 1.00 95.00 130 GLU A CA 1
ATOM 1104 C C . GLU A 1 130 ? 30.064 6.672 -51.847 1.00 95.00 130 GLU A C 1
ATOM 1106 O O . GLU A 1 130 ? 30.004 6.898 -53.056 1.00 95.00 130 GLU A O 1
ATOM 1111 N N . ARG A 1 131 ? 31.242 6.533 -51.220 1.00 94.19 131 ARG A N 1
ATOM 1112 C CA . ARG A 1 131 ? 32.527 6.583 -51.938 1.00 94.19 131 ARG A CA 1
ATOM 1113 C C . ARG A 1 131 ? 32.627 5.488 -53.001 1.00 94.19 131 ARG A C 1
ATOM 1115 O O . ARG A 1 131 ? 33.031 5.792 -54.118 1.00 94.19 131 ARG A O 1
ATOM 1122 N N . TYR A 1 132 ? 32.232 4.250 -52.690 1.00 91.06 132 TYR A N 1
ATOM 1123 C CA . TYR A 1 132 ? 32.231 3.155 -53.671 1.00 91.06 132 TYR A CA 1
ATOM 1124 C C . TYR A 1 132 ? 31.268 3.410 -54.834 1.00 91.06 132 TYR A C 1
ATOM 1126 O O . TYR A 1 132 ? 31.598 3.104 -55.979 1.00 91.06 132 TYR A O 1
ATOM 1134 N N . ALA A 1 133 ? 30.106 4.012 -54.566 1.00 90.69 133 ALA A N 1
ATOM 1135 C CA . ALA A 1 133 ? 29.123 4.338 -55.595 1.00 90.69 133 ALA A CA 1
ATOM 1136 C C . ALA A 1 133 ? 29.646 5.353 -56.628 1.00 90.69 133 ALA A C 1
ATOM 1138 O O . ALA A 1 133 ? 29.221 5.309 -57.782 1.00 90.69 133 ALA A O 1
ATOM 1139 N N . ARG A 1 134 ? 30.586 6.223 -56.230 1.00 93.50 134 ARG A N 1
ATOM 1140 C CA . ARG A 1 134 ? 31.216 7.245 -57.085 1.00 93.50 134 ARG A CA 1
ATOM 1141 C C . ARG A 1 134 ? 32.392 6.723 -57.928 1.00 93.50 134 ARG A C 1
ATOM 1143 O O . ARG A 1 134 ? 32.909 7.471 -58.753 1.00 93.50 134 ARG A O 1
ATOM 1150 N N . LEU A 1 135 ? 32.841 5.479 -57.734 1.00 93.69 135 LEU A N 1
ATOM 1151 C CA . LEU A 1 135 ? 33.970 4.914 -58.486 1.00 93.69 135 LEU A CA 1
ATOM 1152 C C . LEU A 1 135 ? 33.576 4.498 -59.919 1.00 93.69 135 LEU A C 1
ATOM 1154 O O . LEU A 1 135 ? 32.427 4.109 -60.157 1.00 93.69 135 LEU A O 1
ATOM 1158 N N . PRO A 1 136 ? 34.532 4.489 -60.873 1.00 94.12 136 PRO A N 1
ATOM 1159 C CA . PRO A 1 136 ? 34.320 3.960 -62.222 1.00 94.12 136 PRO A CA 1
ATOM 1160 C C . PRO A 1 136 ? 33.767 2.526 -62.222 1.00 94.12 136 PRO A C 1
ATOM 1162 O O . PRO A 1 136 ? 34.139 1.705 -61.379 1.00 94.12 136 PRO A O 1
ATOM 1165 N N . ARG A 1 137 ? 32.916 2.189 -63.206 1.00 89.56 137 ARG A N 1
ATOM 1166 C CA . ARG A 1 137 ? 32.190 0.899 -63.279 1.00 89.56 137 ARG A CA 1
ATOM 1167 C C . ARG A 1 137 ? 33.084 -0.335 -63.105 1.00 89.56 137 ARG A C 1
ATOM 1169 O O . ARG A 1 137 ? 32.679 -1.259 -62.405 1.00 89.56 137 ARG A O 1
ATOM 1176 N N . ILE A 1 138 ? 34.270 -0.340 -63.715 1.00 91.12 138 ILE A N 1
ATOM 1177 C CA . ILE A 1 138 ? 35.217 -1.468 -63.677 1.00 91.12 138 ILE A CA 1
ATOM 1178 C C . ILE A 1 138 ? 35.737 -1.693 -62.250 1.00 91.12 138 ILE A C 1
ATOM 1180 O O . ILE A 1 138 ? 35.697 -2.808 -61.734 1.00 91.12 138 ILE A O 1
ATOM 1184 N N . ILE A 1 139 ? 36.137 -0.618 -61.567 1.00 88.00 139 ILE A N 1
ATOM 1185 C CA . ILE A 1 139 ? 36.630 -0.669 -60.184 1.00 88.00 139 ILE A CA 1
ATOM 1186 C C . ILE A 1 139 ? 35.498 -1.073 -59.230 1.00 88.00 139 ILE A C 1
ATOM 1188 O O . ILE A 1 139 ? 35.685 -1.906 -58.345 1.00 88.00 139 ILE A O 1
ATOM 1192 N N . ARG A 1 140 ? 34.289 -0.540 -59.443 1.00 89.44 140 ARG A N 1
ATOM 1193 C CA . ARG A 1 140 ? 33.103 -0.910 -58.661 1.00 89.44 140 ARG A CA 1
ATOM 1194 C C . ARG A 1 140 ? 32.753 -2.394 -58.804 1.00 89.44 140 ARG A C 1
ATOM 1196 O O . ARG A 1 140 ? 32.380 -3.021 -57.819 1.00 89.44 140 ARG A O 1
ATOM 1203 N N . PHE A 1 141 ? 32.889 -2.966 -60.003 1.00 90.88 141 PHE A N 1
ATOM 1204 C CA . PHE A 1 141 ? 32.656 -4.394 -60.233 1.00 90.88 141 PHE A CA 1
ATOM 1205 C C . PHE A 1 141 ? 33.618 -5.265 -59.413 1.00 90.88 141 PHE A C 1
ATOM 1207 O O . PHE A 1 141 ? 33.165 -6.179 -58.724 1.00 90.88 141 PHE A O 1
ATOM 1214 N N . LEU A 1 142 ? 34.911 -4.923 -59.397 1.00 91.44 142 LEU A N 1
ATOM 1215 C CA . LEU A 1 142 ? 35.925 -5.621 -58.595 1.00 91.44 142 LEU A CA 1
ATOM 1216 C C . LEU A 1 142 ? 35.667 -5.511 -57.083 1.00 91.44 142 LEU A C 1
ATOM 1218 O O . LEU A 1 142 ? 35.932 -6.445 -56.330 1.00 91.44 142 LEU A O 1
ATOM 1222 N N . LEU A 1 143 ? 35.110 -4.386 -56.628 1.00 93.12 143 LEU A N 1
ATOM 1223 C CA . LEU A 1 143 ? 34.850 -4.119 -55.209 1.00 93.12 143 LEU A CA 1
ATOM 1224 C C . LEU A 1 143 ? 33.457 -4.559 -54.730 1.00 93.12 143 LEU A C 1
ATOM 1226 O O . LEU A 1 143 ? 33.153 -4.441 -53.541 1.00 93.12 143 LEU A O 1
ATOM 1230 N N . LYS A 1 144 ? 32.620 -5.121 -55.607 1.00 92.44 144 LYS A N 1
ATOM 1231 C CA . LYS A 1 144 ? 31.253 -5.562 -55.286 1.00 92.44 144 LYS A CA 1
ATOM 1232 C C . LYS A 1 144 ? 31.163 -6.521 -54.082 1.00 92.44 144 LYS A C 1
ATOM 1234 O O . LYS A 1 144 ? 30.256 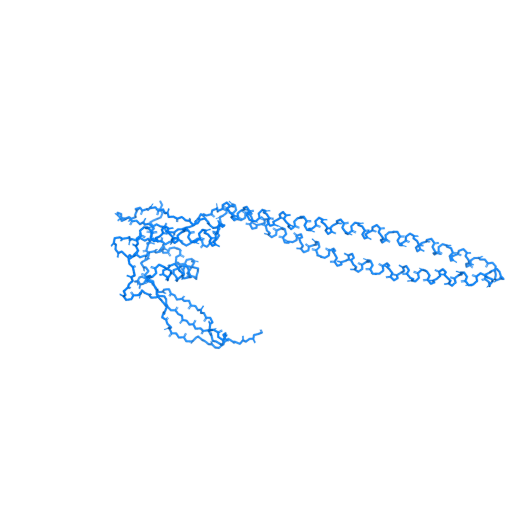-6.346 -53.265 1.00 92.44 144 LYS A O 1
ATOM 1239 N N . PRO A 1 145 ? 32.086 -7.487 -53.878 1.00 95.69 145 PRO A N 1
ATOM 1240 C CA . PRO A 1 145 ? 32.074 -8.318 -52.671 1.00 95.69 145 PRO A CA 1
ATOM 1241 C C . PRO A 1 145 ? 32.260 -7.507 -51.377 1.00 95.69 145 PRO A C 1
ATOM 1243 O O . PRO A 1 145 ? 31.627 -7.804 -50.363 1.00 95.69 145 PRO A O 1
ATOM 1246 N N . PHE A 1 146 ? 33.090 -6.459 -51.406 1.00 93.62 146 PHE A N 1
ATOM 1247 C CA . PHE A 1 146 ? 33.308 -5.571 -50.261 1.00 93.62 146 PHE A CA 1
ATOM 1248 C C . PHE A 1 146 ? 32.098 -4.674 -49.996 1.00 93.62 146 PHE A C 1
ATOM 1250 O O . PHE A 1 146 ? 31.715 -4.495 -48.840 1.00 93.62 146 PHE A O 1
ATOM 1257 N N . GLU A 1 147 ? 31.461 -4.164 -51.052 1.00 93.56 147 GLU A N 1
ATOM 1258 C CA . GLU A 1 147 ? 30.205 -3.414 -50.959 1.00 93.56 147 GLU A CA 1
ATOM 1259 C C . GLU A 1 147 ? 29.109 -4.254 -50.282 1.00 93.56 147 GLU A C 1
ATOM 1261 O O . GLU A 1 147 ? 28.482 -3.800 -49.324 1.00 93.56 147 GLU A O 1
ATOM 1266 N N . ASN A 1 148 ? 28.937 -5.511 -50.705 1.00 94.94 148 ASN A N 1
ATOM 1267 C CA . ASN A 1 148 ? 27.969 -6.431 -50.105 1.00 94.94 148 ASN A CA 1
ATOM 1268 C C . ASN A 1 148 ? 28.264 -6.702 -48.624 1.00 94.94 148 ASN A C 1
ATOM 1270 O O . ASN A 1 148 ? 27.349 -6.672 -47.804 1.00 94.94 148 ASN A O 1
ATOM 1274 N N . ARG A 1 149 ? 29.537 -6.905 -48.253 1.00 95.69 149 ARG A N 1
ATOM 1275 C CA . ARG A 1 149 ? 29.934 -7.059 -46.841 1.00 95.69 149 ARG A CA 1
ATOM 1276 C C . ARG A 1 149 ? 29.596 -5.824 -46.007 1.00 95.69 149 ARG A C 1
ATOM 1278 O O . ARG A 1 149 ? 29.150 -5.960 -44.872 1.00 95.69 149 ARG A O 1
ATOM 1285 N N . LEU A 1 150 ? 29.796 -4.623 -46.552 1.00 94.69 150 LEU A N 1
ATOM 1286 C CA . LEU A 1 150 ? 29.442 -3.380 -45.864 1.00 94.69 150 LEU A CA 1
ATOM 1287 C C . LEU A 1 150 ? 27.930 -3.216 -45.701 1.00 94.69 150 LEU A C 1
ATOM 1289 O O . LEU A 1 150 ? 27.499 -2.780 -44.639 1.00 94.69 150 LEU A O 1
ATOM 1293 N N . ARG A 1 151 ? 27.135 -3.603 -46.704 1.00 94.56 151 ARG A N 1
ATOM 1294 C CA . ARG A 1 151 ? 25.667 -3.601 -46.610 1.00 94.56 151 ARG A CA 1
ATOM 1295 C C . ARG A 1 151 ? 25.147 -4.581 -45.565 1.00 94.56 151 ARG A C 1
ATOM 1297 O O . ARG A 1 151 ? 24.304 -4.195 -44.767 1.00 94.56 151 ARG A O 1
ATOM 1304 N N . LEU A 1 152 ? 25.680 -5.805 -45.532 1.00 96.44 152 LEU A N 1
ATOM 1305 C CA . LEU A 1 152 ? 25.338 -6.786 -44.496 1.00 96.44 152 LEU A CA 1
ATOM 1306 C C . LEU A 1 152 ? 25.654 -6.234 -43.103 1.00 96.44 152 LEU A C 1
ATOM 1308 O O . LEU A 1 152 ? 24.804 -6.254 -42.223 1.00 96.44 152 LEU A O 1
ATOM 1312 N N . LYS A 1 153 ? 26.836 -5.632 -42.936 1.00 96.31 153 LYS A N 1
ATOM 1313 C CA . LYS A 1 153 ? 27.225 -5.007 -41.670 1.00 96.31 153 LYS A CA 1
ATOM 1314 C C . LYS A 1 153 ? 26.329 -3.826 -41.276 1.00 96.31 153 LYS A C 1
ATOM 1316 O O . LYS A 1 153 ? 26.081 -3.645 -40.088 1.00 96.31 153 LYS A O 1
ATOM 1321 N N . ASP A 1 154 ? 25.872 -3.006 -42.227 1.00 96.12 154 ASP A N 1
ATOM 1322 C CA . ASP A 1 154 ? 24.907 -1.936 -41.926 1.00 96.12 154 ASP A CA 1
ATOM 1323 C C . ASP A 1 154 ? 23.547 -2.504 -41.501 1.00 96.12 154 ASP A C 1
ATOM 1325 O O . ASP A 1 154 ? 22.978 -2.022 -40.525 1.00 96.12 154 ASP A O 1
ATOM 1329 N N . ALA A 1 155 ? 23.073 -3.562 -42.167 1.00 95.88 155 ALA A N 1
ATOM 1330 C CA . ALA A 1 155 ? 21.830 -4.246 -41.812 1.00 95.88 155 ALA A CA 1
ATOM 1331 C C . ALA A 1 155 ? 21.898 -4.885 -40.411 1.00 95.88 155 ALA A C 1
ATOM 1333 O O . ALA A 1 155 ? 20.962 -4.747 -39.624 1.00 95.88 155 ALA 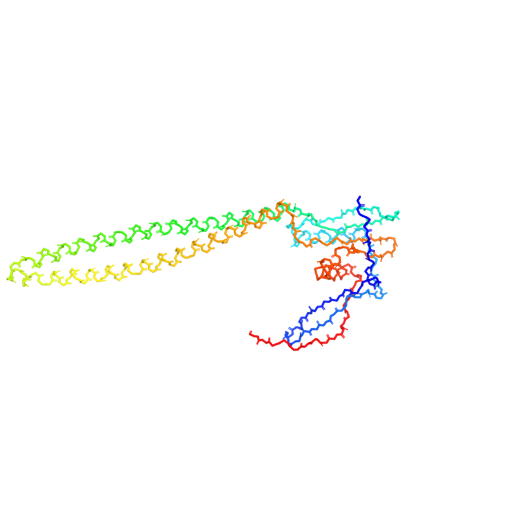A O 1
ATOM 1334 N N . ASP A 1 156 ? 23.025 -5.510 -40.055 1.00 97.06 156 ASP A N 1
ATOM 1335 C CA . ASP A 1 156 ? 23.248 -6.044 -38.705 1.00 97.06 156 ASP A CA 1
ATOM 1336 C C . ASP A 1 156 ? 23.202 -4.924 -37.651 1.00 97.06 156 ASP A C 1
ATOM 1338 O O . ASP A 1 156 ? 22.504 -5.027 -36.639 1.00 97.06 156 ASP A O 1
ATOM 1342 N N . LEU A 1 157 ? 23.891 -3.806 -37.916 1.00 97.06 157 LEU A N 1
ATOM 1343 C CA . LEU A 1 157 ? 23.885 -2.634 -37.035 1.00 97.06 157 LEU A CA 1
ATOM 1344 C C . LEU A 1 157 ? 22.499 -1.988 -36.925 1.00 97.06 157 LEU A C 1
ATOM 1346 O O . LEU A 1 157 ? 22.162 -1.445 -35.874 1.00 97.06 157 LEU A O 1
ATOM 1350 N N . GLU A 1 158 ? 21.692 -2.021 -37.982 1.00 95.94 158 GLU A N 1
ATOM 1351 C CA . GLU A 1 158 ? 20.299 -1.579 -37.950 1.00 95.94 158 GLU A CA 1
ATOM 1352 C C . GLU A 1 158 ? 19.442 -2.460 -37.041 1.00 95.94 158 GLU A C 1
ATOM 1354 O O . GLU A 1 158 ? 18.704 -1.939 -36.200 1.00 95.94 158 GLU A O 1
ATOM 1359 N N . GLY A 1 159 ? 19.592 -3.782 -37.147 1.00 96.50 159 GLY A N 1
ATOM 1360 C CA . GLY A 1 159 ? 18.939 -4.732 -36.252 1.00 96.50 159 GLY A CA 1
ATOM 1361 C C . GLY A 1 159 ? 19.290 -4.474 -34.785 1.00 96.50 159 GLY A C 1
ATOM 1362 O O . GLY A 1 159 ? 18.397 -4.387 -33.936 1.00 96.50 159 GLY A O 1
ATOM 1363 N N . ASP A 1 160 ? 20.574 -4.279 -34.482 1.00 96.75 160 ASP A N 1
ATOM 1364 C CA . ASP A 1 160 ? 21.033 -3.948 -33.130 1.00 96.75 160 ASP A CA 1
ATOM 1365 C C . ASP A 1 160 ? 20.508 -2.587 -32.655 1.00 96.75 160 ASP A C 1
ATOM 1367 O O . ASP A 1 160 ? 20.033 -2.469 -31.523 1.00 96.75 160 ASP A O 1
ATOM 1371 N N . HIS A 1 161 ? 20.514 -1.569 -33.522 1.00 96.44 161 HIS A N 1
ATOM 1372 C CA . HIS A 1 161 ? 19.963 -0.248 -33.217 1.00 96.44 161 HIS A CA 1
ATOM 1373 C C . HIS A 1 161 ? 18.488 -0.333 -32.801 1.00 96.44 161 HIS A C 1
ATOM 1375 O O . HIS A 1 161 ? 18.103 0.216 -31.766 1.00 96.44 161 HIS A O 1
ATOM 1381 N N . LEU A 1 162 ? 17.669 -1.072 -33.557 1.00 97.12 162 LEU A N 1
ATOM 1382 C CA . LEU A 1 162 ? 16.250 -1.268 -33.248 1.00 97.12 162 LEU A CA 1
ATOM 1383 C C . LEU A 1 162 ? 16.050 -2.001 -31.914 1.00 97.12 162 LEU A C 1
ATOM 1385 O O . LEU A 1 162 ? 15.205 -1.599 -31.107 1.00 97.12 162 LEU A O 1
ATOM 1389 N N . ARG A 1 163 ? 16.855 -3.035 -31.633 1.00 97.50 163 ARG A N 1
ATOM 1390 C CA . ARG A 1 163 ? 16.817 -3.758 -30.347 1.00 97.50 163 ARG A CA 1
ATOM 1391 C C . ARG A 1 163 ? 17.171 -2.848 -29.172 1.00 97.50 163 ARG A C 1
ATOM 1393 O O . ARG A 1 163 ? 16.495 -2.896 -28.139 1.00 97.50 163 ARG A O 1
ATOM 1400 N N . LEU A 1 164 ? 18.200 -2.012 -29.317 1.00 97.31 164 LEU A N 1
ATOM 1401 C CA . LEU A 1 164 ? 18.598 -1.062 -28.278 1.00 97.31 164 LEU A CA 1
ATOM 1402 C C . LEU A 1 164 ? 17.526 0.003 -28.042 1.00 97.31 164 LEU A C 1
ATOM 1404 O O . LEU A 1 164 ? 17.198 0.259 -26.885 1.00 97.31 164 LEU A O 1
ATOM 1408 N N . ILE A 1 165 ? 16.922 0.558 -29.100 1.00 97.19 165 ILE A N 1
ATOM 1409 C CA . ILE A 1 165 ? 15.801 1.507 -28.983 1.00 97.19 165 ILE A CA 1
ATOM 1410 C C . ILE A 1 165 ? 14.628 0.868 -28.237 1.00 97.19 165 ILE A C 1
ATOM 1412 O O . ILE A 1 165 ? 14.095 1.452 -27.292 1.00 97.19 165 ILE A O 1
ATOM 1416 N N . TYR A 1 166 ? 14.241 -0.355 -28.609 1.00 97.88 166 TYR A N 1
ATOM 1417 C CA . TYR A 1 166 ? 13.160 -1.069 -27.932 1.00 97.88 166 TYR A CA 1
ATOM 1418 C C . TYR A 1 166 ? 13.451 -1.256 -26.434 1.00 97.88 166 TYR A C 1
ATOM 1420 O O . TYR A 1 166 ? 12.591 -1.017 -25.576 1.00 97.88 166 TYR A O 1
ATOM 1428 N N . ARG A 1 167 ? 14.685 -1.646 -26.095 1.00 97.38 167 ARG A N 1
ATOM 1429 C CA . ARG A 1 167 ? 15.129 -1.798 -24.705 1.00 97.38 167 ARG A CA 1
ATOM 1430 C C . ARG A 1 167 ? 15.133 -0.463 -23.957 1.00 97.38 167 ARG A C 1
ATOM 1432 O O . ARG A 1 167 ? 14.655 -0.423 -22.821 1.00 97.38 167 ARG A O 1
ATOM 1439 N N . TYR A 1 168 ? 15.625 0.604 -24.584 1.00 97.94 168 TYR A N 1
ATOM 1440 C CA . TYR A 1 168 ? 15.633 1.960 -24.038 1.00 97.94 168 TYR A CA 1
ATOM 1441 C C . TYR A 1 168 ? 14.210 2.416 -23.703 1.00 97.94 168 TYR A C 1
ATOM 1443 O O . TYR A 1 168 ? 13.924 2.740 -22.552 1.00 97.94 168 TYR A O 1
ATOM 1451 N N . ASN A 1 169 ? 13.279 2.316 -24.655 1.00 97.50 169 ASN A N 1
ATOM 1452 C CA . ASN A 1 169 ? 11.883 2.718 -24.466 1.00 97.50 169 ASN A CA 1
ATOM 1453 C C . ASN A 1 169 ? 11.212 1.956 -23.314 1.00 97.50 169 ASN A C 1
ATOM 1455 O O . ASN A 1 169 ? 10.521 2.542 -22.477 1.00 97.50 169 ASN A O 1
ATOM 1459 N N . ASN A 1 170 ? 11.462 0.649 -23.210 1.00 97.94 170 ASN A N 1
ATOM 1460 C CA . ASN A 1 170 ? 10.936 -0.159 -22.115 1.00 97.94 170 ASN A CA 1
ATOM 1461 C C . ASN A 1 170 ? 11.483 0.245 -20.740 1.00 97.94 170 ASN A C 1
ATOM 1463 O O . ASN A 1 170 ? 10.725 0.275 -19.767 1.00 97.94 170 ASN A O 1
ATOM 1467 N N . LEU A 1 171 ? 12.783 0.532 -20.634 1.00 97.31 171 LEU A N 1
ATOM 1468 C CA . LEU A 1 171 ? 13.383 0.984 -19.377 1.00 97.31 171 LEU A CA 1
ATOM 1469 C C . LEU A 1 171 ? 12.956 2.411 -19.025 1.00 97.31 171 LEU A C 1
ATOM 1471 O O . LEU A 1 171 ? 12.691 2.674 -17.855 1.00 97.31 171 LEU A O 1
ATOM 1475 N N . SER A 1 172 ? 12.813 3.286 -20.021 1.00 97.12 172 SER A N 1
ATOM 1476 C CA . SER A 1 172 ? 12.328 4.658 -19.855 1.00 97.12 172 SER A CA 1
ATOM 1477 C C . SER A 1 172 ? 10.911 4.667 -19.282 1.00 97.12 172 SER A C 1
ATOM 1479 O O . SER A 1 172 ? 10.664 5.277 -18.241 1.00 97.12 172 SER A O 1
ATOM 1481 N N . ARG A 1 173 ? 10.009 3.845 -19.839 1.00 97.94 173 ARG A N 1
ATOM 1482 C CA . ARG A 1 173 ? 8.658 3.650 -19.289 1.00 97.94 173 ARG A CA 1
ATOM 1483 C C . ARG A 1 173 ? 8.681 3.183 -17.831 1.00 97.94 173 ARG A C 1
ATOM 1485 O O . ARG A 1 173 ? 7.952 3.725 -17.005 1.00 97.94 173 ARG A O 1
ATOM 1492 N N . LYS A 1 174 ? 9.527 2.203 -17.490 1.00 97.44 174 LYS A N 1
ATOM 1493 C CA . LYS A 1 174 ? 9.671 1.722 -16.101 1.00 97.44 174 LYS A CA 1
ATOM 1494 C C . LYS A 1 174 ? 10.209 2.812 -15.169 1.00 97.44 174 LYS A C 1
ATOM 1496 O O . LYS A 1 174 ? 9.738 2.931 -14.043 1.00 97.44 174 LYS A O 1
ATOM 1501 N N . ALA A 1 175 ? 11.176 3.610 -15.620 1.00 96.94 175 ALA A N 1
ATOM 1502 C CA . ALA A 1 175 ? 11.706 4.732 -14.848 1.00 96.94 175 ALA A CA 1
ATOM 1503 C C . ALA A 1 175 ? 10.638 5.814 -14.609 1.00 96.94 175 ALA A C 1
ATOM 1505 O O . ALA A 1 175 ? 10.575 6.363 -13.507 1.00 96.94 175 ALA A O 1
ATOM 1506 N N . GLY A 1 176 ? 9.772 6.058 -15.600 1.00 96.81 176 GLY A N 1
ATOM 1507 C CA . GLY A 1 176 ? 8.585 6.909 -15.478 1.00 96.81 176 GLY A CA 1
ATOM 1508 C C . GLY A 1 176 ? 7.621 6.405 -14.403 1.00 96.81 176 GLY A C 1
ATOM 1509 O O . GLY A 1 176 ? 7.354 7.126 -13.448 1.00 96.81 176 GLY A O 1
ATOM 1510 N N . GLN A 1 177 ? 7.225 5.129 -14.472 1.00 97.62 177 GLN A N 1
ATOM 1511 C CA . GLN A 1 177 ? 6.350 4.493 -13.472 1.00 97.62 177 GLN A CA 1
ATOM 1512 C C . GLN A 1 177 ? 6.913 4.576 -12.043 1.00 97.62 177 GLN A C 1
ATOM 1514 O O . GLN A 1 177 ? 6.173 4.796 -11.087 1.00 97.62 177 GLN A O 1
ATOM 1519 N N . LEU A 1 178 ? 8.232 4.417 -11.868 1.00 96.94 178 LEU A N 1
ATOM 1520 C CA . LEU A 1 178 ? 8.859 4.613 -10.556 1.00 96.94 178 LEU A CA 1
ATOM 1521 C C . LEU A 1 178 ? 8.833 6.082 -10.116 1.00 96.94 178 LEU A C 1
ATOM 1523 O O . LEU A 1 178 ? 8.713 6.344 -8.924 1.00 96.94 178 LEU A O 1
ATOM 1527 N N . GLY A 1 179 ? 8.943 7.029 -11.051 1.00 97.19 179 GLY A N 1
ATOM 1528 C CA . GLY A 1 179 ? 8.782 8.458 -10.778 1.00 97.19 179 GLY A CA 1
ATOM 1529 C C . GLY A 1 179 ? 7.376 8.806 -10.288 1.00 97.19 179 GLY A C 1
ATOM 1530 O O . GLY A 1 179 ? 7.240 9.543 -9.314 1.00 97.19 179 GLY A O 1
ATOM 1531 N N . ASP A 1 180 ? 6.342 8.234 -10.904 1.00 97.12 180 ASP A N 1
ATOM 1532 C CA . ASP A 1 180 ? 4.948 8.379 -10.460 1.00 97.12 180 ASP A CA 1
ATOM 1533 C C . ASP A 1 180 ? 4.766 7.817 -9.050 1.00 97.12 180 ASP A C 1
ATOM 1535 O O . ASP A 1 180 ? 4.294 8.517 -8.155 1.00 97.12 180 ASP A O 1
ATOM 1539 N N . LYS A 1 181 ? 5.275 6.602 -8.813 1.00 97.12 181 LYS A N 1
ATOM 1540 C CA . LYS A 1 181 ? 5.218 5.968 -7.494 1.00 97.12 181 LYS A CA 1
ATOM 1541 C C . LYS A 1 181 ? 5.923 6.789 -6.403 1.00 97.12 181 LYS A C 1
ATOM 1543 O O . LYS A 1 181 ? 5.440 6.847 -5.276 1.00 97.12 181 LYS A O 1
ATOM 1548 N N . ILE A 1 182 ? 7.069 7.411 -6.699 1.00 97.25 182 ILE A N 1
ATOM 1549 C CA . ILE A 1 182 ? 7.761 8.288 -5.735 1.00 97.25 182 ILE A CA 1
ATOM 1550 C C . ILE A 1 182 ? 6.864 9.465 -5.354 1.00 97.25 182 ILE A C 1
ATOM 1552 O O . ILE A 1 182 ? 6.712 9.736 -4.166 1.00 97.25 182 ILE A O 1
ATOM 1556 N N . ARG A 1 183 ? 6.238 10.120 -6.339 1.00 96.75 183 ARG A N 1
ATOM 1557 C CA . ARG A 1 183 ? 5.334 11.253 -6.097 1.00 96.75 183 ARG A CA 1
ATOM 1558 C C . ARG A 1 183 ? 4.144 10.850 -5.231 1.00 96.75 183 ARG A C 1
ATOM 1560 O O . ARG A 1 183 ? 3.811 11.563 -4.290 1.00 96.75 183 ARG A O 1
ATOM 1567 N N . GLU A 1 184 ? 3.535 9.700 -5.512 1.00 96.25 184 GLU A N 1
ATOM 1568 C CA . GLU A 1 184 ? 2.440 9.152 -4.701 1.00 96.25 184 GLU A CA 1
ATOM 1569 C C . GLU A 1 184 ? 2.854 8.945 -3.240 1.00 96.25 184 GLU A C 1
ATOM 1571 O O . GLU A 1 184 ? 2.177 9.430 -2.331 1.00 96.25 184 GLU A O 1
ATOM 1576 N N . LEU A 1 185 ? 3.998 8.295 -3.010 1.00 95.88 185 LEU A N 1
ATOM 1577 C CA . LEU A 1 185 ? 4.517 8.051 -1.663 1.00 95.88 185 LEU A CA 1
ATOM 1578 C C . LEU A 1 185 ? 4.894 9.351 -0.934 1.00 95.88 185 LEU A C 1
ATOM 1580 O O . LEU A 1 185 ? 4.663 9.475 0.267 1.00 95.88 185 LEU A O 1
ATOM 1584 N N . GLU A 1 186 ? 5.463 10.333 -1.636 1.00 95.56 186 GLU A N 1
ATOM 1585 C CA . GLU A 1 186 ? 5.793 11.644 -1.065 1.00 95.56 186 GLU A CA 1
ATOM 1586 C C . GLU A 1 186 ? 4.528 12.417 -0.666 1.00 95.56 186 GLU A C 1
ATOM 1588 O O . GLU A 1 186 ? 4.478 12.999 0.421 1.00 95.56 186 GLU A O 1
ATOM 1593 N N . MET A 1 187 ? 3.472 12.367 -1.485 1.00 94.56 187 MET A N 1
ATOM 1594 C CA . MET A 1 187 ? 2.168 12.926 -1.120 1.00 94.56 187 MET A CA 1
ATOM 1595 C C . MET A 1 187 ? 1.584 12.229 0.111 1.00 94.56 187 MET A C 1
ATOM 1597 O O . MET A 1 187 ? 1.138 12.909 1.037 1.00 94.56 187 MET A O 1
ATOM 1601 N N . GLU A 1 188 ? 1.628 10.896 0.169 1.00 90.56 188 GLU A N 1
ATOM 1602 C CA . GLU A 1 188 ? 1.160 10.126 1.326 1.00 90.56 188 GLU A CA 1
ATOM 1603 C C . GLU A 1 188 ? 1.939 10.478 2.603 1.00 90.56 188 GLU A C 1
ATOM 1605 O O . GLU A 1 188 ? 1.347 10.653 3.675 1.00 90.56 188 GLU A O 1
ATOM 1610 N N . LEU A 1 189 ? 3.257 10.657 2.497 1.00 92.12 189 LEU A N 1
ATOM 1611 C CA . LEU A 1 189 ? 4.107 11.089 3.603 1.00 92.12 189 LEU A CA 1
ATOM 1612 C C . LEU A 1 189 ? 3.707 12.481 4.107 1.00 92.12 189 LEU A C 1
ATOM 1614 O O . LEU A 1 189 ? 3.573 12.684 5.317 1.00 92.12 189 LEU A O 1
ATOM 1618 N N . ILE A 1 190 ? 3.479 13.433 3.198 1.00 91.75 190 ILE A N 1
ATOM 1619 C CA . ILE A 1 190 ? 3.033 14.790 3.543 1.00 91.75 190 ILE A CA 1
ATOM 1620 C C . ILE A 1 190 ? 1.656 14.748 4.208 1.00 91.75 190 ILE A C 1
ATOM 1622 O O . ILE A 1 190 ? 1.455 15.389 5.243 1.00 91.75 190 ILE A O 1
ATOM 1626 N N . GLU A 1 191 ? 0.709 13.988 3.652 1.00 87.75 191 GLU A N 1
ATOM 1627 C CA . GLU A 1 191 ? -0.618 13.820 4.247 1.00 87.75 191 GLU A CA 1
ATOM 1628 C C . GLU A 1 191 ? -0.521 13.239 5.658 1.00 87.75 191 GLU A C 1
ATOM 1630 O O . GLU A 1 191 ? -1.151 13.765 6.579 1.00 87.75 191 GLU A O 1
ATOM 1635 N N . THR A 1 192 ? 0.307 12.212 5.845 1.00 86.75 192 THR A N 1
ATOM 1636 C CA . THR A 1 192 ? 0.507 11.551 7.138 1.00 86.75 192 THR A CA 1
ATOM 1637 C C . THR A 1 192 ? 1.144 12.501 8.153 1.00 86.75 192 THR A C 1
ATOM 1639 O O . THR A 1 192 ? 0.654 12.614 9.276 1.00 86.75 192 THR A O 1
ATOM 1642 N N . LYS A 1 193 ? 2.167 13.275 7.765 1.00 85.62 193 LYS A N 1
ATOM 1643 C CA . LYS A 1 193 ? 2.798 14.280 8.641 1.00 85.62 193 LYS A CA 1
ATOM 1644 C C . LYS A 1 193 ? 1.847 15.429 8.998 1.00 85.62 193 LYS A C 1
ATOM 1646 O O . LYS A 1 193 ? 1.873 15.922 10.129 1.00 85.62 193 LYS A O 1
ATOM 1651 N N . ARG A 1 194 ? 0.987 15.862 8.068 1.00 85.94 194 ARG A N 1
ATOM 1652 C CA . ARG A 1 194 ? 0.044 16.976 8.283 1.00 85.94 194 ARG A CA 1
ATOM 1653 C C . ARG A 1 194 ? -1.198 16.548 9.061 1.00 85.94 194 ARG A C 1
ATOM 1655 O O . ARG A 1 194 ? -1.449 17.073 10.143 1.00 85.94 194 ARG A O 1
ATOM 1662 N N . LYS A 1 195 ? -1.966 15.606 8.510 1.00 81.00 195 LYS A N 1
ATOM 1663 C CA . LYS A 1 195 ? -3.304 15.209 8.982 1.00 81.00 195 LYS A CA 1
ATOM 1664 C C . LYS A 1 195 ? -3.282 13.998 9.917 1.00 81.00 195 LYS A C 1
ATOM 1666 O O . LYS A 1 195 ? -4.275 13.749 10.597 1.00 81.00 195 LYS A O 1
ATOM 1671 N N . GLY A 1 196 ? -2.171 13.266 9.962 1.00 79.38 196 GLY A N 1
ATOM 1672 C CA . GLY A 1 196 ? -2.089 11.991 10.658 1.00 79.38 196 GLY A CA 1
ATOM 1673 C C . GLY A 1 196 ? -2.707 10.829 9.876 1.00 79.38 196 GLY A C 1
ATOM 1674 O O . GLY A 1 196 ? -3.282 10.995 8.799 1.00 79.38 196 GLY A O 1
ATOM 1675 N N . VAL A 1 197 ? -2.594 9.627 10.434 1.00 75.81 197 VAL A N 1
ATOM 1676 C CA . VAL A 1 197 ? -3.122 8.387 9.879 1.00 75.81 197 VAL A CA 1
ATOM 1677 C C . VAL A 1 197 ? -4.644 8.437 9.874 1.00 75.81 197 VAL A C 1
ATOM 1679 O O . VAL A 1 197 ? -5.315 8.616 10.896 1.00 75.81 197 VAL A O 1
ATOM 1682 N N . LYS A 1 198 ? -5.212 8.250 8.683 1.00 74.75 198 LYS A N 1
ATOM 1683 C CA . LYS A 1 198 ? -6.658 8.148 8.502 1.00 74.75 198 LYS A CA 1
ATOM 1684 C C . LYS A 1 198 ? -7.177 6.899 9.220 1.00 74.75 198 LYS A C 1
ATOM 1686 O O . LYS A 1 198 ? -6.545 5.851 9.244 1.00 74.75 198 LYS A O 1
ATOM 1691 N N . GLY A 1 199 ? -8.387 7.001 9.765 1.00 81.50 199 GLY A N 1
ATOM 1692 C CA . GLY A 1 199 ? -9.092 5.829 10.289 1.00 81.50 199 GLY A CA 1
ATOM 1693 C C . GLY A 1 199 ? -8.846 5.481 11.757 1.00 81.50 199 GLY A C 1
ATOM 1694 O O . GLY A 1 199 ? -9.270 4.406 12.154 1.00 81.50 199 GLY A O 1
ATOM 1695 N N . VAL A 1 200 ? -8.280 6.377 12.574 1.00 89.56 200 VAL A N 1
ATOM 1696 C CA . VAL A 1 200 ? -8.295 6.211 14.043 1.00 89.56 200 VAL A CA 1
ATOM 1697 C C . VAL A 1 200 ? -9.740 6.055 14.535 1.00 89.56 200 VAL A C 1
ATOM 1699 O O . VAL A 1 200 ? -10.585 6.910 14.224 1.00 89.56 200 VAL A O 1
ATOM 1702 N N . ILE A 1 201 ? -10.005 4.968 15.264 1.00 95.38 201 ILE A N 1
ATOM 1703 C CA . ILE A 1 201 ? -11.270 4.657 15.939 1.00 95.38 201 ILE A CA 1
ATOM 1704 C C . ILE A 1 201 ? -10.940 4.401 17.418 1.00 95.38 201 ILE A C 1
ATOM 1706 O O . ILE A 1 201 ? -10.452 3.316 17.727 1.00 95.38 201 ILE A O 1
ATOM 1710 N N . PRO A 1 202 ? -11.167 5.371 18.319 1.00 96.94 202 PRO A N 1
ATOM 1711 C CA . PRO A 1 202 ? -10.985 5.141 19.744 1.00 96.94 202 PRO A CA 1
ATOM 1712 C C . PRO A 1 202 ? -12.134 4.290 20.296 1.00 96.94 202 PRO A C 1
ATOM 1714 O O . PRO A 1 202 ? -13.299 4.523 19.953 1.00 96.94 202 PRO A O 1
ATOM 1717 N N . LEU A 1 203 ? -11.806 3.339 21.166 1.00 98.12 203 LEU A N 1
ATOM 1718 C CA . LEU A 1 203 ? -12.768 2.587 21.973 1.00 98.12 203 LEU A CA 1
ATOM 1719 C C . LEU A 1 203 ? -12.572 2.953 23.441 1.00 98.12 203 LEU A C 1
ATOM 1721 O O . LEU A 1 203 ? -11.441 2.988 23.917 1.00 98.12 203 LEU A O 1
ATOM 1725 N N . TYR A 1 204 ? -13.670 3.248 24.126 1.00 98.44 204 TYR A N 1
ATOM 1726 C CA . TYR A 1 204 ? -13.696 3.684 25.518 1.00 98.44 204 TYR A CA 1
ATOM 1727 C C . TYR A 1 204 ? -14.207 2.528 26.366 1.00 98.44 204 TYR A C 1
ATOM 1729 O O . TYR A 1 204 ? -15.318 2.060 26.140 1.00 98.44 204 TYR A O 1
ATOM 1737 N N . PHE A 1 205 ? -13.405 2.071 27.313 1.00 98.44 205 PHE A N 1
ATOM 1738 C CA . PHE A 1 205 ? -13.717 0.958 28.195 1.00 98.44 205 PHE A CA 1
ATOM 1739 C C . PHE A 1 205 ? -14.033 1.495 29.585 1.00 98.44 205 PHE A C 1
ATOM 1741 O O . PHE A 1 205 ? -13.200 2.170 30.194 1.00 98.44 205 PHE A O 1
ATOM 1748 N N . ASP A 1 206 ? -15.236 1.196 30.057 1.00 98.00 206 ASP A N 1
ATOM 1749 C CA . ASP A 1 206 ? -15.621 1.325 31.456 1.00 98.00 206 ASP A CA 1
ATOM 1750 C C . ASP A 1 206 ? -15.351 -0.032 32.117 1.00 98.00 206 ASP A C 1
ATOM 1752 O O . ASP A 1 206 ? -16.058 -1.012 31.864 1.00 98.00 206 ASP A O 1
ATOM 1756 N N . LEU A 1 207 ? -14.256 -0.111 32.879 1.00 97.25 207 LEU A N 1
ATOM 1757 C CA . LEU A 1 207 ? -13.814 -1.358 33.507 1.00 97.25 207 LEU A CA 1
ATOM 1758 C C . LEU A 1 207 ? -14.670 -1.733 34.724 1.00 97.25 207 LEU A C 1
ATOM 1760 O O . LEU A 1 207 ? -14.689 -2.899 35.104 1.00 97.25 207 LEU A O 1
ATOM 1764 N N . GLU A 1 208 ? -15.393 -0.785 35.318 1.00 96.38 208 GLU A N 1
ATOM 1765 C CA . GLU A 1 208 ? -16.281 -1.064 36.451 1.00 96.38 208 GLU A CA 1
ATOM 1766 C C . GLU A 1 208 ? -17.589 -1.672 35.946 1.00 96.38 208 GLU A C 1
ATOM 1768 O O . GLU A 1 208 ? -18.004 -2.738 36.398 1.00 96.38 208 GLU A O 1
ATOM 1773 N N . ALA A 1 209 ? -18.196 -1.045 34.936 1.00 97.12 209 ALA A N 1
ATOM 1774 C CA . ALA A 1 209 ? -19.435 -1.535 34.336 1.00 97.12 209 ALA A CA 1
ATOM 1775 C C . ALA A 1 209 ? -19.222 -2.708 33.360 1.00 97.12 209 ALA A C 1
ATOM 1777 O O . ALA A 1 209 ? -20.188 -3.355 32.957 1.00 97.12 209 ALA A O 1
ATOM 1778 N N . GLN A 1 210 ? -17.974 -2.992 32.962 1.00 97.19 210 GLN A N 1
ATOM 1779 C CA . GLN A 1 210 ? -17.632 -3.978 31.925 1.00 97.19 210 GLN A CA 1
ATOM 1780 C C . GLN A 1 210 ? -18.316 -3.665 30.582 1.00 97.19 210 GLN A C 1
ATOM 1782 O O . GLN A 1 210 ? -18.876 -4.526 29.888 1.00 97.19 210 GLN A O 1
ATOM 1787 N N . GLU A 1 211 ? -18.267 -2.386 30.211 1.00 97.50 211 GLU A N 1
ATOM 1788 C CA . GLU A 1 211 ? -18.960 -1.820 29.058 1.00 97.50 211 GLU A CA 1
ATOM 1789 C C . GLU A 1 211 ? -17.999 -1.091 28.124 1.00 97.50 211 GLU A C 1
ATOM 1791 O O . GLU A 1 211 ? -16.968 -0.554 28.530 1.00 97.50 211 GLU A O 1
ATOM 1796 N N . VAL A 1 212 ? -18.347 -1.070 26.836 1.00 98.06 212 VAL A N 1
ATOM 1797 C CA . VAL A 1 212 ? -17.518 -0.440 25.808 1.00 98.06 212 VAL A CA 1
ATOM 1798 C C . VAL A 1 212 ? -18.332 0.567 25.027 1.00 98.06 212 VAL A C 1
ATOM 1800 O O . VAL A 1 212 ? -19.470 0.314 24.632 1.00 98.06 212 VAL A O 1
ATOM 1803 N N . TYR A 1 213 ? -17.706 1.702 24.764 1.00 98.56 213 TYR A N 1
ATOM 1804 C CA . TYR A 1 213 ? -18.314 2.862 24.156 1.00 98.56 213 TYR A CA 1
ATOM 1805 C C . TYR A 1 213 ? -17.497 3.351 22.958 1.00 98.56 213 TYR A C 1
ATOM 1807 O O . TYR A 1 213 ? -16.286 3.136 22.847 1.00 98.56 213 TYR A O 1
ATOM 1815 N N . ILE A 1 214 ? -18.169 4.061 22.055 1.00 98.00 214 ILE A N 1
ATOM 1816 C CA . ILE A 1 214 ? -17.554 4.748 20.917 1.00 98.00 214 ILE A CA 1
ATOM 1817 C C . ILE A 1 214 ? -18.133 6.162 20.780 1.00 98.00 214 ILE A C 1
ATOM 1819 O O . ILE A 1 214 ? -19.339 6.345 20.943 1.00 98.00 214 ILE A O 1
ATOM 1823 N N . PRO A 1 215 ? -17.335 7.189 20.431 1.00 97.69 215 PRO A N 1
ATOM 1824 C CA . PRO A 1 215 ? -17.884 8.517 20.191 1.00 97.69 215 PRO A CA 1
ATOM 1825 C C . PRO A 1 215 ? -18.893 8.526 19.034 1.00 97.69 215 PRO A C 1
ATOM 1827 O O . PRO A 1 215 ? -18.599 8.050 17.931 1.00 97.69 215 PRO A O 1
ATOM 1830 N N . LYS A 1 216 ? -20.054 9.157 19.244 1.00 97.44 216 LYS A N 1
ATOM 1831 C CA . LYS A 1 216 ? -21.135 9.294 18.250 1.00 97.44 216 LYS A CA 1
ATOM 1832 C C . LYS A 1 216 ? -20.635 9.859 16.920 1.00 97.44 216 LYS A C 1
ATOM 1834 O O . LYS A 1 216 ? -20.971 9.342 15.856 1.00 97.44 216 LYS A O 1
ATOM 1839 N N . SER A 1 217 ? -19.777 10.878 16.976 1.00 95.56 217 SER A N 1
ATOM 1840 C CA . SER A 1 217 ? -19.189 11.515 15.791 1.00 95.56 217 SER A CA 1
ATOM 1841 C C . SER A 1 217 ? -18.304 10.561 14.980 1.00 95.56 217 SER A C 1
ATOM 1843 O O . SER A 1 217 ? -18.319 10.598 13.747 1.00 95.56 217 SER A O 1
ATOM 1845 N N . VAL A 1 218 ? -17.558 9.675 15.648 1.00 95.50 218 VAL A N 1
ATOM 1846 C CA . VAL A 1 218 ? -16.725 8.652 15.000 1.00 95.50 218 VAL A CA 1
ATOM 1847 C C . VAL A 1 218 ? -17.611 7.598 14.349 1.00 95.50 218 VAL A C 1
ATOM 1849 O O . VAL A 1 218 ? -17.393 7.266 13.183 1.00 95.50 218 VAL A O 1
ATOM 1852 N N . TRP A 1 219 ? -18.633 7.116 15.060 1.00 96.94 219 TRP A N 1
ATOM 1853 C CA . TRP A 1 219 ? -19.578 6.134 14.531 1.00 96.94 219 TRP A CA 1
ATOM 1854 C C . TRP A 1 219 ? -20.292 6.636 13.271 1.00 96.94 219 TRP A C 1
ATOM 1856 O O . TRP A 1 219 ? -20.311 5.941 12.256 1.00 96.94 219 TRP A O 1
ATOM 1866 N N . GLN A 1 220 ? -20.804 7.870 13.299 1.00 95.88 220 GLN A N 1
ATOM 1867 C CA . GLN A 1 220 ? -21.514 8.473 12.168 1.00 95.88 220 GLN A CA 1
ATOM 1868 C C . GLN A 1 220 ? -20.610 8.665 10.944 1.00 95.88 220 GLN A C 1
ATOM 1870 O O . GLN A 1 220 ? -21.008 8.345 9.827 1.00 95.88 220 GLN A O 1
ATOM 1875 N N . ARG A 1 221 ? -19.376 9.148 11.139 1.00 94.44 221 ARG A N 1
ATOM 1876 C CA . ARG A 1 221 ? -18.458 9.459 10.028 1.00 94.44 221 ARG A CA 1
ATOM 1877 C C . ARG A 1 221 ? -17.711 8.239 9.489 1.00 94.44 221 ARG A C 1
ATOM 1879 O O . ARG A 1 221 ? -17.314 8.232 8.329 1.00 94.44 221 ARG A O 1
ATOM 1886 N N . LYS A 1 222 ? -17.453 7.229 10.326 1.00 95.12 222 LYS A N 1
ATOM 1887 C CA . LYS A 1 222 ? -16.540 6.111 10.018 1.00 95.12 222 LYS A CA 1
ATOM 1888 C C . LYS A 1 222 ? -17.154 4.737 10.300 1.00 95.12 222 LYS A C 1
ATOM 1890 O O . LYS A 1 222 ? -16.423 3.799 10.611 1.00 95.12 222 LYS A O 1
ATOM 1895 N N . ARG A 1 223 ? -18.474 4.588 10.155 1.00 95.56 223 ARG A N 1
ATOM 1896 C CA . ARG A 1 223 ? -19.241 3.385 10.537 1.00 95.56 223 ARG A CA 1
ATOM 1897 C C . ARG A 1 223 ? -18.617 2.055 10.100 1.00 95.56 223 ARG A C 1
ATOM 1899 O O . ARG A 1 223 ? -18.526 1.131 10.905 1.00 95.56 223 ARG A O 1
ATOM 1906 N N . LYS A 1 224 ? -18.157 1.952 8.847 1.00 94.56 224 LYS A N 1
ATOM 1907 C CA . LYS A 1 224 ? -17.542 0.724 8.306 1.00 94.56 224 LYS A CA 1
ATOM 1908 C C . LYS A 1 224 ? -16.241 0.364 9.034 1.00 94.56 224 LYS A C 1
ATOM 1910 O O . LYS A 1 224 ? -16.087 -0.767 9.485 1.00 94.56 224 LYS A O 1
ATOM 1915 N N . ASN A 1 225 ? -15.338 1.333 9.195 1.00 94.50 225 ASN A N 1
ATOM 1916 C CA . ASN A 1 225 ? -14.066 1.128 9.893 1.00 94.50 225 ASN A CA 1
ATOM 1917 C C . ASN A 1 225 ? -14.292 0.889 11.387 1.00 94.50 225 ASN A C 1
ATOM 1919 O O . ASN A 1 225 ? -13.674 -0.002 11.956 1.00 94.50 225 ASN A O 1
ATOM 1923 N N . ALA A 1 226 ? -15.218 1.632 11.998 1.00 97.06 226 ALA A N 1
ATOM 1924 C CA . ALA A 1 226 ? -15.606 1.437 13.387 1.00 97.06 226 ALA A CA 1
ATOM 1925 C C . ALA A 1 226 ? -16.133 0.020 13.625 1.00 97.06 226 ALA A C 1
ATOM 1927 O O . ALA A 1 226 ? -15.671 -0.653 14.534 1.00 97.06 226 ALA A O 1
ATOM 1928 N N . THR A 1 227 ? -17.021 -0.473 12.760 1.00 97.56 227 THR A N 1
ATOM 1929 C CA . THR A 1 227 ? -17.544 -1.843 12.856 1.00 97.56 227 THR A CA 1
ATOM 1930 C C . THR A 1 227 ? -16.431 -2.884 12.765 1.00 97.56 227 THR A C 1
ATOM 1932 O O . THR A 1 227 ? -16.420 -3.831 13.544 1.00 97.56 227 THR A O 1
ATOM 1935 N N . TYR A 1 228 ? -15.478 -2.705 11.845 1.00 96.00 228 TYR A N 1
ATOM 1936 C CA . TYR A 1 228 ? -14.331 -3.604 11.731 1.00 96.00 228 TYR A CA 1
ATOM 1937 C C . TYR A 1 228 ? -13.471 -3.602 13.003 1.00 96.00 228 TYR A C 1
ATOM 1939 O O . TYR A 1 228 ? -13.147 -4.671 13.514 1.00 96.00 228 TYR A O 1
ATOM 1947 N N . VAL A 1 229 ? -13.143 -2.421 13.539 1.00 96.25 229 VAL A N 1
ATOM 1948 C CA . VAL A 1 229 ? -12.354 -2.292 14.776 1.00 96.25 229 VAL A CA 1
ATOM 1949 C C . VAL A 1 229 ? -13.096 -2.907 15.962 1.00 96.25 229 VAL A C 1
ATOM 1951 O O . VAL A 1 229 ? -12.506 -3.700 16.685 1.00 96.25 229 VAL A O 1
ATOM 1954 N N . ILE A 1 230 ? -14.394 -2.631 16.117 1.00 97.69 230 ILE A N 1
ATOM 1955 C CA . ILE A 1 230 ? -15.236 -3.217 17.170 1.00 97.69 230 ILE A CA 1
ATOM 1956 C C . ILE A 1 230 ? -15.235 -4.746 17.068 1.00 97.69 230 ILE A C 1
ATOM 1958 O O . ILE A 1 230 ? -14.953 -5.420 18.052 1.00 97.69 230 ILE A O 1
ATOM 1962 N N . HIS A 1 231 ? -15.488 -5.302 15.879 1.00 97.31 231 HIS A N 1
ATOM 1963 C CA . HIS A 1 231 ? -15.481 -6.749 15.660 1.00 97.31 231 HIS A CA 1
ATOM 1964 C C . HIS A 1 231 ? -14.141 -7.381 16.056 1.00 97.31 231 HIS A C 1
ATOM 1966 O O . HIS A 1 231 ? -14.116 -8.354 16.807 1.00 97.31 231 HIS A O 1
ATOM 1972 N N . ARG A 1 232 ? -13.025 -6.843 15.552 1.00 96.44 232 ARG A N 1
ATOM 1973 C CA . ARG A 1 232 ? -11.700 -7.436 15.772 1.00 96.44 232 ARG A CA 1
ATOM 1974 C C . ARG A 1 232 ? -11.245 -7.290 17.218 1.00 96.44 232 ARG A C 1
ATOM 1976 O O . ARG A 1 232 ? -10.789 -8.274 17.788 1.00 96.44 232 ARG A O 1
ATOM 1983 N N . THR A 1 233 ? -11.410 -6.107 17.804 1.00 97.12 233 THR A N 1
ATOM 1984 C CA . THR A 1 233 ? -10.976 -5.832 19.175 1.00 97.12 233 THR A CA 1
ATOM 1985 C C . THR A 1 233 ? -11.834 -6.564 20.192 1.00 97.12 233 THR A C 1
ATOM 1987 O O . THR A 1 233 ? -11.298 -7.310 21.002 1.00 97.12 233 THR A O 1
ATOM 1990 N N . LEU A 1 234 ? -13.162 -6.440 20.124 1.00 97.56 234 LEU A N 1
ATOM 1991 C CA . LEU A 1 234 ? -14.028 -7.091 21.111 1.00 97.56 234 LEU A CA 1
ATOM 1992 C C . LEU A 1 234 ? -14.076 -8.612 20.936 1.00 97.56 234 LEU A C 1
ATOM 1994 O O . LEU A 1 234 ? -14.291 -9.331 21.906 1.00 97.56 234 LEU A O 1
ATOM 1998 N N . GLY A 1 235 ? -13.857 -9.117 19.718 1.00 96.62 235 GLY A N 1
ATOM 1999 C CA . GLY A 1 235 ? -13.696 -10.550 19.482 1.00 96.62 235 GLY A CA 1
ATOM 2000 C C . GLY A 1 235 ? -12.408 -11.102 20.098 1.00 96.62 235 GLY A C 1
ATOM 2001 O O . GLY A 1 235 ? -12.446 -12.160 20.720 1.00 96.62 235 GLY A O 1
ATOM 2002 N N . ALA A 1 236 ? -11.290 -10.380 19.960 1.00 96.62 236 ALA A N 1
ATOM 2003 C CA . ALA A 1 236 ? -10.003 -10.768 20.541 1.00 96.62 236 ALA A CA 1
ATOM 2004 C C . ALA A 1 236 ? -9.998 -10.693 22.075 1.00 96.62 236 ALA A C 1
ATOM 2006 O O . ALA A 1 236 ? -9.419 -11.559 22.715 1.00 96.62 236 ALA A O 1
ATOM 2007 N N . LEU A 1 237 ? -10.693 -9.707 22.651 1.00 97.12 237 LEU A N 1
ATOM 2008 C CA . LEU A 1 237 ? -10.867 -9.559 24.101 1.00 97.12 237 LEU A CA 1
ATOM 2009 C C . LEU A 1 237 ? -11.934 -10.501 24.692 1.00 97.12 237 LEU A C 1
ATOM 2011 O O . LEU A 1 237 ? -12.305 -10.350 25.849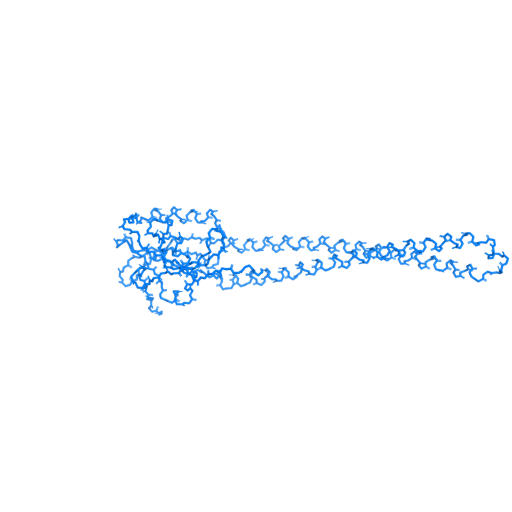 1.00 97.12 237 LEU A O 1
ATOM 2015 N N . GLY A 1 238 ? -12.496 -11.425 23.904 1.00 96.75 238 GLY A N 1
ATOM 2016 C CA . GLY A 1 238 ? -13.482 -12.393 24.398 1.00 96.75 238 GLY A CA 1
ATOM 2017 C C . GLY A 1 238 ? -14.858 -11.808 24.747 1.00 96.75 238 GLY A C 1
ATOM 2018 O O . GLY A 1 238 ? -15.708 -12.523 25.269 1.00 96.75 238 GLY A O 1
ATOM 2019 N N . MET A 1 239 ? -15.131 -10.541 24.424 1.00 96.81 239 MET A N 1
ATOM 2020 C CA . MET A 1 239 ? -16.413 -9.887 24.713 1.00 96.81 239 MET A CA 1
ATOM 2021 C C . MET A 1 239 ? -17.498 -10.150 23.674 1.00 96.81 239 MET A C 1
ATOM 2023 O O . MET A 1 239 ? -18.692 -10.130 23.983 1.00 96.81 239 MET A O 1
ATOM 2027 N N . ALA A 1 240 ? -17.093 -10.304 22.415 1.00 97.31 240 ALA A N 1
ATOM 2028 C CA . ALA A 1 240 ? -18.003 -10.319 21.283 1.00 97.31 240 ALA A CA 1
ATOM 2029 C C . ALA A 1 240 ? -17.916 -11.618 20.487 1.00 97.31 240 ALA A C 1
ATOM 2031 O O . ALA A 1 240 ? -16.902 -12.322 20.459 1.00 97.31 240 ALA A O 1
ATOM 2032 N N . THR A 1 241 ? -19.012 -11.922 19.808 1.00 97.38 241 THR A N 1
ATOM 2033 C CA . THR A 1 241 ? -19.080 -12.930 18.756 1.00 97.38 241 THR A CA 1
ATOM 2034 C C . THR A 1 241 ? -19.893 -12.380 17.587 1.00 97.38 241 THR A C 1
ATOM 2036 O O . THR A 1 241 ? -20.423 -11.268 17.635 1.00 97.38 241 THR A O 1
ATOM 2039 N N . THR A 1 242 ? -19.963 -13.133 16.500 1.00 97.06 242 THR A N 1
ATOM 2040 C CA . THR A 1 242 ? -20.702 -12.751 15.300 1.00 97.06 242 THR A CA 1
ATOM 2041 C C . THR A 1 242 ? -21.934 -13.623 15.142 1.00 97.06 242 THR A C 1
ATOM 2043 O O . THR A 1 242 ? -21.830 -14.847 15.137 1.00 97.06 242 THR A O 1
ATOM 2046 N N . LYS A 1 243 ? -23.091 -12.994 14.945 1.00 97.38 243 LYS A N 1
ATOM 2047 C CA . LYS A 1 243 ? -24.356 -13.650 14.622 1.00 97.38 243 LYS A CA 1
ATOM 2048 C C . LYS A 1 243 ? -24.635 -13.488 13.132 1.00 97.38 243 LYS A C 1
ATOM 2050 O O . LYS A 1 243 ? -24.620 -12.370 12.616 1.00 97.38 243 LYS A O 1
ATOM 2055 N N . TYR A 1 244 ? -24.889 -14.592 12.436 1.00 97.00 244 TYR A N 1
ATOM 2056 C CA . TYR A 1 244 ? -25.373 -14.540 11.058 1.00 97.00 244 TYR A CA 1
ATOM 2057 C C . TYR A 1 244 ? -26.752 -13.871 11.016 1.00 97.00 244 TYR A C 1
ATOM 2059 O O . TYR A 1 244 ? -27.631 -14.207 11.810 1.00 97.00 244 TYR A O 1
ATOM 2067 N N . VAL A 1 245 ? -26.927 -12.915 10.102 1.00 97.19 245 VAL A N 1
ATOM 2068 C CA . VAL A 1 245 ? -28.201 -12.212 9.907 1.00 97.19 245 VAL A CA 1
ATOM 2069 C C . VAL A 1 245 ? -28.922 -12.771 8.690 1.00 97.19 245 VAL A C 1
ATOM 2071 O O . VAL A 1 245 ? -30.045 -13.245 8.809 1.00 97.19 245 VAL A O 1
ATOM 2074 N N . LYS A 1 246 ? -28.291 -12.686 7.512 1.00 96.75 246 LYS A N 1
ATOM 2075 C CA . LYS A 1 246 ? -28.871 -13.142 6.242 1.00 96.75 246 LYS A CA 1
ATOM 2076 C C . LYS A 1 246 ? -27.835 -13.248 5.129 1.00 96.75 246 LYS A C 1
ATOM 2078 O O . LYS A 1 246 ? -26.755 -12.657 5.192 1.00 96.75 246 LYS A O 1
ATOM 2083 N N . THR A 1 247 ? -28.202 -13.942 4.058 1.00 96.06 247 THR A N 1
ATOM 2084 C CA . THR A 1 247 ? -27.482 -13.925 2.782 1.00 96.06 247 THR A CA 1
ATOM 2085 C C . THR A 1 247 ? -27.983 -12.737 1.967 1.00 96.06 247 THR A C 1
ATOM 2087 O O . THR A 1 247 ? -29.182 -12.577 1.770 1.00 96.06 247 THR A O 1
ATOM 2090 N N . VAL A 1 248 ? -27.065 -11.882 1.521 1.00 94.12 248 VAL A N 1
ATOM 2091 C CA . VAL A 1 248 ? -27.371 -10.680 0.730 1.00 94.12 248 VAL A CA 1
ATOM 2092 C C . VAL A 1 248 ? -27.525 -11.026 -0.750 1.00 94.12 248 VAL A C 1
ATOM 2094 O O . VAL A 1 248 ? -28.364 -10.447 -1.426 1.00 94.12 248 VAL A O 1
ATOM 2097 N N . GLY A 1 249 ? -26.720 -11.963 -1.257 1.00 92.06 249 GLY A N 1
ATOM 2098 C CA . GLY A 1 249 ? -26.784 -12.400 -2.651 1.00 92.06 249 GLY A CA 1
ATOM 2099 C C . GLY A 1 249 ? -25.584 -13.243 -3.074 1.00 92.06 249 GLY A C 1
ATOM 2100 O O . GLY A 1 249 ? -24.621 -13.403 -2.316 1.00 92.06 249 GLY A O 1
ATOM 2101 N N . ARG A 1 250 ? -25.643 -13.786 -4.295 1.00 90.50 250 ARG A N 1
ATOM 2102 C CA . ARG A 1 250 ? -24.538 -14.523 -4.926 1.00 90.50 250 ARG A CA 1
ATOM 2103 C C . ARG A 1 250 ? -23.532 -13.536 -5.523 1.00 90.50 250 ARG A C 1
ATOM 2105 O O . ARG A 1 250 ? -23.918 -12.578 -6.185 1.00 90.50 250 ARG A O 1
ATOM 2112 N N . VAL A 1 251 ? -22.243 -13.760 -5.289 1.00 87.62 251 VAL A N 1
ATOM 2113 C CA . VAL A 1 251 ? -21.171 -12.961 -5.895 1.00 87.62 251 VAL A CA 1
ATOM 2114 C C . VAL A 1 251 ? -20.888 -13.536 -7.281 1.00 87.62 251 VAL A C 1
ATOM 2116 O O . VAL A 1 251 ? -20.382 -14.651 -7.396 1.00 87.62 251 VAL A O 1
ATOM 2119 N N . MET A 1 252 ? -21.222 -12.785 -8.330 1.00 80.81 252 MET A N 1
ATOM 2120 C CA . MET A 1 252 ? -20.806 -13.100 -9.698 1.00 80.81 252 MET A CA 1
ATOM 2121 C C . MET A 1 252 ? -19.304 -12.812 -9.816 1.00 80.81 252 MET A C 1
ATOM 2123 O O . MET A 1 252 ? -18.851 -11.737 -9.416 1.00 80.81 252 MET A O 1
ATOM 2127 N N . ARG A 1 253 ? -18.517 -13.776 -10.308 1.00 73.44 253 ARG A N 1
ATOM 2128 C CA . ARG A 1 253 ? -17.140 -13.495 -10.734 1.00 73.44 253 ARG A CA 1
ATOM 2129 C C . ARG A 1 253 ? -17.246 -12.681 -12.024 1.00 73.44 253 ARG A C 1
ATOM 2131 O O . ARG A 1 253 ? -17.785 -13.198 -12.997 1.00 73.44 253 ARG A O 1
ATOM 2138 N N . ILE A 1 254 ? -16.819 -11.423 -11.968 1.00 57.69 254 ILE A N 1
ATOM 2139 C CA . ILE A 1 254 ? -16.501 -10.618 -13.153 1.00 57.69 254 ILE A CA 1
ATOM 2140 C C . ILE A 1 254 ? -15.071 -10.970 -13.546 1.00 57.69 254 ILE A C 1
ATOM 2142 O O . ILE A 1 254 ? -14.248 -11.092 -12.605 1.00 57.69 254 ILE A O 1
#

pLDDT: mean 94.35, std 5.7, range [56.5, 98.56]

Radius of gyration: 33.73 Å; chains: 1; bounding box: 66×43×100 Å

Foldseek 3Di:
DPAFDKAFPQPRDWAKDWDADPVNFFIFIKTKHFDPDFDADDPVLVVVVQVVCCVVCVQFAWDWDWDAHPNAIWIKTWTDLQRPSVLVVLVVVLVVLVVVLVVLVVVLVVLVVVLVVLVVLLVVLVVVLVVLVPDDPVVNVVCVVVNVVSVVVSVVSVVVNVVSVVVSVVSVVVSVVSVVVSVVSVVVSVCCVPRGDPLMWMWIARSVVSIIIGGPVCCVVPVNSNSVCCNVVCVSSRGIDMDTDGTPGTDDDD

Secondary structure (DSSP, 8-state):
-----EEEBTTTB--EEEEE-TTSSEEEEEEEEE-SSPPPP-HHHHHHHHHHHHHH-TTT-EEEEEEEETTEEEEEEEE-SS-HHHHHHHHHHHHHHHHHHHHHHHHHHHHHHHHHHHHHHHHHHHHHHHHHHTS-HHHHHHHHHHHHHHHHHHHHHHHHHHHHHHHHHHHHHHHHHHHHHHHHHHHHHHHHHHH--TT---EEEETTTTEEEEEHHHHHHHHHHHHHHHHHHHHHTTSEEEEEEEEEEE----